Protein AF-A0A669PXJ7-F1 (afdb_monomer)

InterPro domains:
  IPR003599 Immunoglobulin domain subtype [SM00409] (100-216)
  IPR007110 Immunoglobulin-like domain [PS50835] (74-201)
  IPR013106 Immunoglobulin V-set domain [PF07686] (99-215)
  IPR013783 Immunoglobulin-like fold [G3DSA:2.60.40.10] (95-218)
  IPR027098 Sodium channel subunit beta-1/beta-3 [PTHR10546] (79-265)
  IPR036179 Immunoglobulin-like domain superfamily [SSF48726] (98-195)

Solvent-accessible surface area (backbone atoms only — not comparable to full-atom values): 16562 Å² total; per-residue (Å²): 142,84,88,78,91,78,80,94,74,96,72,86,88,78,80,78,76,86,54,103,80,68,91,80,72,75,74,56,75,64,53,50,54,54,51,49,51,50,52,54,47,48,53,56,46,58,60,54,64,47,63,81,69,65,74,86,68,87,79,76,67,82,65,80,82,74,88,71,88,80,83,84,79,78,98,80,70,78,83,71,58,67,71,62,65,66,76,68,71,68,88,81,73,90,76,83,76,73,60,84,48,78,40,71,40,42,49,66,38,70,42,67,48,50,42,48,54,67,68,95,56,79,91,58,58,60,56,53,36,38,39,33,29,40,22,47,85,94,60,62,82,40,69,44,36,38,41,64,89,59,85,43,74,37,95,47,101,54,62,93,32,68,40,86,64,46,47,94,83,65,32,37,62,19,39,30,40,48,60,34,45,64,85,71,29,27,38,40,35,44,37,38,40,33,37,36,68,50,102,89,52,70,58,75,48,78,48,77,47,80,43,62,37,45,46,34,86,66,77,81,81,77,56,65,64,60,52,53,52,53,52,51,53,53,52,51,54,52,53,51,53,50,50,50,50,52,52,52,52,52,49,58,52,52,54,56,52,52,56,59,54,61,81,76,108

Foldseek 3Di:
DDDDDDDDDDDDDDDDDPDPPPPDCDPCPVVVVVVVVVVVVVVVVVVVVCVVPDDDDDPPPPDDDDPPPPDDDDDDDPPPVPVVVVVPPPPDDDDDDADAADAEAAAQAKGKHWDFADDPDLPWDKQKKKWKWWAAVVGDTDTAWIDGPDTDGDPDPQPPQKDFDADPSRRIGMIMGGRDHQRSFGKMKMKMWIFTDDPPDTDIDIDMDIHGHGYDNDDDDDCVVVVSVVVVVVVVVVVVVVVVVVVVVVVVVVVVVVVVVVVVD

Radius of gyration: 30.08 Å; Cα contacts (8 Å, |Δi|>4): 279; chains: 1; bounding box: 55×57×91 Å

pLDDT: mean 72.69, std 25.57, range [23.41, 97.5]

Secondary structure (DSSP, 8-state):
-------------------TT-TT---HHHHHHHHHHHHHHHHHHHHHHTGGG--S-----SS--------SS-SS--SSSTTTTTTT-----------PPP-EEETTS-EEE--B---S-TTS-EEEEEEEEEE-TT---EEEEEESSSEEE-SSTTTTTEEE---TTSSB--EEESS--GGG-EEEEEEEEEEE--SS---EEEEEEEEEEEEESSPPP-THHHHHHHHHHHHHHHHHHHHHHHHHHHHHHHHHHHHHHHTT-

Mean predicted aligned error: 16.24 Å

Sequence (265 aa):
MNHAFKTASITTGKIKSCNKADAGEVNLHEFDHLLLIMMHYLYLREGREAEGVMNQRVFHWGRCVWITAVSVFPSHMFAHFSSTAFFLAGFCSAVCVEVPSETEAVQGTDMKLLCISCMKREEVTASTVVEWFYRPEGGKDEPIYEHRKMNHEFPSRFSGRIQWNGSKDMQDVSITVLNVTLNDSGIYTCNITREFEFEIHRPLFTSSRLIHLTVVEEAGEDFTSVISEIMMYILLVFLTLWLLIEMVYCYRKVSKAEEAAQENA

Organism: Phasianus colchicus (NCBI:txid9054)

Nearest PDB structures (foldseek):
  7tj9-assembly1_B  TM=8.434E-01  e=5.585E-24  Homo sapiens
  4l1d-assembly3_C  TM=9.586E-01  e=5.172E-16  Homo sapiens
  4l1d-assembly1_A  TM=9.575E-01  e=9.017E-16  Homo sapiens
  8tl4-assembly1_K  TM=7.705E-01  e=4.677E-07  Homo sapiens
  7lli-assembly1_L  TM=7.591E-01  e=5.227E-07  Homo sapiens

Structure (mmCIF, N/CA/C/O backbone):
data_AF-A0A669PXJ7-F1
#
_entry.id   AF-A0A669PXJ7-F1
#
loop_
_atom_site.group_PDB
_atom_site.id
_atom_site.type_symbol
_atom_site.label_atom_id
_atom_site.label_alt_id
_atom_site.label_comp_id
_atom_site.label_asym_id
_atom_site.label_entity_id
_atom_site.label_seq_id
_atom_site.pdbx_PDB_ins_code
_atom_site.Cartn_x
_atom_site.Cartn_y
_atom_site.Cartn_z
_atom_site.occupancy
_atom_site.B_iso_or_equiv
_atom_site.auth_seq_id
_atom_site.auth_comp_id
_atom_site.auth_asym_id
_atom_site.auth_atom_id
_atom_site.pdbx_PDB_model_num
ATOM 1 N N . MET A 1 1 ? 20.660 27.976 55.501 1.00 30.11 1 MET A N 1
ATOM 2 C CA . MET A 1 1 ? 20.721 27.601 54.074 1.00 30.11 1 MET A CA 1
ATOM 3 C C . MET A 1 1 ? 20.849 26.091 54.006 1.00 30.11 1 MET A C 1
ATOM 5 O O . MET A 1 1 ? 21.954 25.578 54.012 1.00 30.11 1 MET A O 1
ATOM 9 N N . ASN A 1 2 ? 19.716 25.390 54.046 1.00 25.48 2 ASN A N 1
ATOM 10 C CA . ASN A 1 2 ? 19.663 23.933 53.990 1.00 25.48 2 ASN A CA 1
ATOM 11 C C . ASN A 1 2 ? 18.822 23.555 52.773 1.00 25.48 2 ASN A C 1
ATOM 13 O O . ASN A 1 2 ? 17.604 23.692 52.807 1.00 25.48 2 ASN A O 1
ATOM 17 N N . HIS A 1 3 ? 19.476 23.091 51.714 1.00 25.58 3 HIS A N 1
ATOM 18 C CA . HIS A 1 3 ? 18.855 22.203 50.741 1.00 25.58 3 HIS A CA 1
ATOM 19 C C . HIS A 1 3 ? 19.414 20.812 51.019 1.00 25.58 3 HIS A C 1
ATOM 21 O O . HIS A 1 3 ? 20.611 20.583 50.865 1.00 25.58 3 HIS A O 1
ATOM 27 N N . ALA A 1 4 ? 18.552 19.898 51.456 1.00 29.16 4 ALA A N 1
ATOM 28 C CA . ALA A 1 4 ? 18.861 18.481 51.499 1.00 29.16 4 ALA A CA 1
ATOM 29 C C . ALA A 1 4 ? 17.667 17.696 50.954 1.00 29.16 4 ALA A C 1
ATOM 31 O O . ALA A 1 4 ? 16.549 17.768 51.456 1.00 29.16 4 ALA A O 1
ATOM 32 N N . PHE A 1 5 ? 17.973 16.978 49.885 1.00 33.16 5 PHE A N 1
ATOM 33 C CA . PHE A 1 5 ? 17.201 15.943 49.219 1.00 33.16 5 PHE A CA 1
ATOM 34 C C . PHE A 1 5 ? 16.796 14.830 50.209 1.00 33.16 5 PHE A C 1
ATOM 36 O O . PHE A 1 5 ? 17.644 14.376 50.978 1.00 33.16 5 PHE A O 1
ATOM 43 N N . LYS A 1 6 ? 15.544 14.355 50.158 1.00 25.53 6 LYS A N 1
ATOM 44 C CA . LYS A 1 6 ? 15.128 12.993 50.569 1.00 25.53 6 LYS A CA 1
ATOM 45 C C . LYS A 1 6 ? 13.750 12.688 49.961 1.00 25.53 6 LYS A C 1
ATOM 47 O O . LYS A 1 6 ? 12.802 13.416 50.214 1.00 25.53 6 LYS A O 1
ATOM 52 N N . THR A 1 7 ? 13.698 11.865 48.914 1.00 25.50 7 THR A N 1
ATOM 53 C CA . THR A 1 7 ? 13.368 10.421 48.925 1.00 25.50 7 THR A CA 1
ATOM 54 C C . THR A 1 7 ? 11.904 10.133 49.270 1.00 25.50 7 THR A C 1
ATOM 56 O O . THR A 1 7 ? 11.415 10.513 50.328 1.00 25.50 7 THR A O 1
ATOM 59 N N . ALA A 1 8 ? 11.236 9.429 48.352 1.00 32.94 8 ALA A N 1
ATOM 60 C CA . ALA A 1 8 ? 9.873 8.936 48.471 1.00 32.94 8 ALA A CA 1
ATOM 61 C C . ALA A 1 8 ? 9.656 8.142 49.769 1.00 32.94 8 ALA A C 1
ATOM 63 O O . ALA A 1 8 ? 10.453 7.271 50.115 1.00 32.94 8 ALA A O 1
ATOM 64 N N . SER A 1 9 ? 8.543 8.421 50.445 1.00 23.41 9 SER A N 1
ATOM 65 C CA . SER A 1 9 ? 8.009 7.598 51.525 1.00 23.41 9 SER A CA 1
ATOM 66 C C . SER A 1 9 ? 6.518 7.413 51.297 1.00 23.41 9 SER A C 1
ATOM 68 O O . SER A 1 9 ? 5.740 8.365 51.334 1.00 23.41 9 SER A O 1
ATOM 70 N N . ILE A 1 10 ? 6.149 6.160 51.056 1.00 36.06 10 ILE A N 1
ATOM 71 C CA . ILE A 1 10 ? 4.786 5.651 51.112 1.00 36.06 10 ILE A CA 1
ATOM 72 C C . ILE A 1 10 ? 4.369 5.708 52.583 1.00 36.06 10 ILE A C 1
ATOM 74 O O . ILE A 1 10 ? 4.823 4.905 53.393 1.00 36.06 10 ILE A O 1
ATOM 78 N N . THR A 1 11 ? 3.519 6.667 52.934 1.00 27.02 11 THR A N 1
ATOM 79 C CA . THR A 1 11 ? 2.847 6.704 54.237 1.00 27.02 11 THR A CA 1
ATOM 80 C C . THR A 1 11 ? 1.370 6.988 54.027 1.00 27.02 11 THR A C 1
ATOM 82 O O . THR A 1 11 ? 0.962 8.064 53.599 1.00 27.02 11 THR A O 1
ATOM 85 N N . THR A 1 12 ? 0.615 5.928 54.285 1.00 39.72 12 THR A N 1
ATOM 86 C CA . THR A 1 12 ? -0.799 5.837 54.636 1.00 39.72 12 THR A CA 1
ATOM 87 C C . THR A 1 12 ? -1.473 7.134 55.099 1.00 39.72 12 THR A C 1
ATOM 89 O O . THR A 1 12 ? -1.023 7.811 56.017 1.00 39.72 12 THR A O 1
ATOM 92 N N . GLY A 1 13 ? -2.669 7.370 54.551 1.00 38.78 13 GLY A N 1
ATOM 93 C CA . GLY A 1 13 ? -3.748 8.036 55.278 1.00 38.78 13 GLY A CA 1
ATOM 94 C C . GLY A 1 13 ? -3.837 9.551 55.125 1.00 38.78 13 GLY A C 1
ATOM 95 O O . GLY A 1 13 ? -3.347 10.301 55.962 1.00 38.78 13 GLY A O 1
ATOM 96 N N . LYS A 1 14 ? -4.622 9.990 54.138 1.00 30.72 14 LYS A N 1
ATOM 97 C CA . LYS A 1 14 ? -5.650 11.025 54.335 1.00 30.72 14 LYS A CA 1
ATOM 98 C C . LYS A 1 14 ? -6.597 11.029 53.141 1.00 30.72 14 LYS A C 1
ATOM 100 O O . LYS A 1 14 ? -6.353 11.653 52.116 1.00 30.72 14 LYS A O 1
ATOM 105 N N . ILE A 1 15 ? -7.691 10.294 53.316 1.00 34.66 15 ILE A N 1
ATOM 106 C CA . ILE A 1 15 ? -8.925 10.468 52.555 1.00 34.66 15 ILE A CA 1
ATOM 107 C C . ILE A 1 15 ? -9.310 11.940 52.734 1.00 34.66 15 ILE A C 1
ATOM 109 O O . ILE A 1 15 ? -9.560 12.369 53.864 1.00 34.66 15 ILE A O 1
ATOM 113 N N . LYS A 1 16 ? -9.273 12.726 51.650 1.00 38.56 16 LYS A N 1
ATOM 114 C CA . LYS A 1 16 ? -9.780 14.101 51.660 1.00 38.56 16 LYS A CA 1
ATOM 115 C C . LYS A 1 16 ? -11.217 14.062 52.185 1.00 38.56 16 LYS A C 1
ATOM 117 O O . LYS A 1 16 ? -12.040 13.267 51.737 1.00 38.56 16 LYS A O 1
ATOM 122 N N . SER A 1 17 ? -11.463 14.874 53.207 1.00 35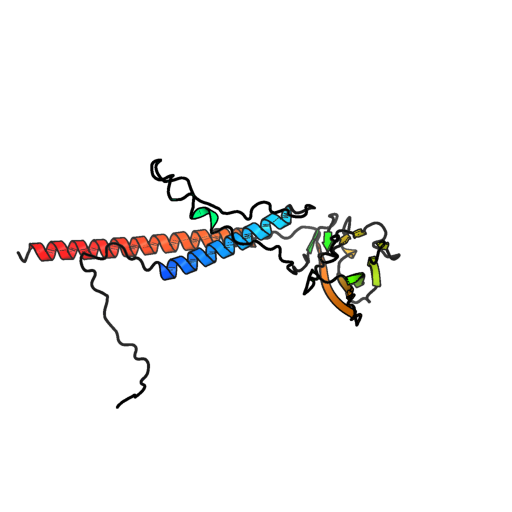.00 17 SER A N 1
ATOM 123 C CA . SER A 1 17 ? -12.780 15.108 53.785 1.00 35.00 17 SER A CA 1
ATOM 124 C C . SER A 1 17 ? -13.730 15.547 52.672 1.00 35.00 17 SER A C 1
ATOM 126 O O . SER A 1 17 ? -13.480 16.580 52.058 1.00 35.00 17 SER A O 1
ATOM 128 N N . CYS A 1 18 ? -14.804 14.793 52.417 1.00 39.22 18 CYS A N 1
ATOM 129 C CA . CYS A 1 18 ? -15.970 15.332 51.716 1.00 39.22 18 CYS A CA 1
ATOM 130 C C . CYS A 1 18 ? -16.606 16.364 52.649 1.00 39.22 18 CYS A C 1
ATOM 132 O O . CYS A 1 18 ? -17.495 16.041 53.435 1.00 39.22 18 CYS A O 1
ATOM 134 N N . ASN A 1 19 ? -16.103 17.596 52.611 1.00 31.19 19 ASN A N 1
ATOM 135 C CA . ASN A 1 19 ? -16.849 18.728 53.130 1.00 31.19 19 ASN A CA 1
ATOM 136 C C . ASN A 1 19 ? -17.999 19.024 52.161 1.00 31.19 19 ASN A C 1
ATOM 138 O O . ASN A 1 19 ? -17.911 18.738 50.968 1.00 31.19 19 ASN A O 1
ATOM 142 N N . LYS A 1 20 ? -19.076 19.607 52.695 1.00 35.34 20 LYS A N 1
ATOM 143 C CA . LYS A 1 20 ? -20.383 19.869 52.060 1.00 35.34 20 LYS A CA 1
ATOM 144 C C . LYS A 1 20 ? -20.339 20.825 50.838 1.00 35.34 20 LYS A C 1
ATOM 146 O O . LYS A 1 20 ? -21.368 21.368 50.464 1.00 35.34 20 LYS A O 1
ATOM 151 N N . ALA A 1 21 ? -19.165 21.025 50.231 1.00 34.66 21 ALA A N 1
ATOM 152 C CA . ALA A 1 21 ? -18.905 21.874 49.069 1.00 34.66 21 ALA A CA 1
ATOM 153 C C . ALA A 1 21 ? -18.437 21.114 47.805 1.00 34.66 21 ALA A C 1
ATOM 155 O O . ALA A 1 21 ? -18.505 21.694 46.731 1.00 34.66 21 ALA A O 1
ATOM 156 N N . ASP A 1 22 ? -18.060 19.830 47.885 1.00 31.52 22 ASP A N 1
ATOM 157 C CA . ASP A 1 22 ? -17.511 19.085 46.729 1.00 31.52 22 ASP A CA 1
ATOM 158 C C . ASP A 1 22 ? -18.489 18.039 46.163 1.00 31.52 22 ASP A C 1
ATOM 160 O O . ASP A 1 22 ? -18.131 16.897 45.874 1.00 31.52 22 ASP A O 1
ATOM 164 N N . ALA A 1 23 ? -19.754 18.417 45.983 1.00 34.06 23 ALA A N 1
ATOM 165 C CA . ALA A 1 23 ? -20.650 17.690 45.086 1.00 34.06 23 ALA A CA 1
ATOM 166 C C . ALA A 1 23 ? -20.401 18.173 43.648 1.00 34.06 23 ALA A C 1
ATOM 168 O O . ALA A 1 23 ? -21.226 18.891 43.089 1.00 34.06 23 ALA A O 1
ATOM 169 N N . GLY A 1 24 ? -19.239 17.860 43.066 1.00 33.50 24 GLY A N 1
ATOM 170 C CA . GLY A 1 24 ? -18.964 18.339 41.708 1.00 33.50 24 GLY A CA 1
ATOM 171 C C . GLY A 1 24 ? -17.555 18.225 41.144 1.00 33.50 24 GLY A C 1
ATOM 172 O O . GLY A 1 24 ? -17.296 18.889 40.150 1.00 33.50 24 GLY A O 1
ATOM 173 N N . GLU A 1 25 ? -16.651 17.416 41.699 1.00 36.31 25 GLU A N 1
ATOM 174 C CA . GLU A 1 25 ? -15.337 17.236 41.066 1.00 36.31 25 GLU A CA 1
ATOM 175 C C . GLU A 1 25 ? -14.915 15.764 41.090 1.00 36.31 25 GLU A C 1
ATOM 177 O O . GLU A 1 25 ? -14.054 15.314 41.845 1.00 36.31 25 GLU A O 1
ATOM 182 N N . VAL A 1 26 ? -15.584 14.982 40.237 1.00 40.72 26 VAL A N 1
ATOM 183 C CA . VAL A 1 26 ? -15.001 13.753 39.687 1.00 40.72 26 VAL A CA 1
ATOM 184 C C . VAL A 1 26 ? -13.718 14.189 38.980 1.00 40.72 26 VAL A C 1
ATOM 186 O O . VAL A 1 26 ? -13.773 15.115 38.174 1.00 40.72 26 VAL A O 1
ATOM 189 N N . ASN A 1 27 ? -12.570 13.580 39.295 1.00 40.38 27 ASN A N 1
ATOM 190 C CA . ASN A 1 27 ? -11.296 13.866 38.626 1.00 40.38 27 ASN A CA 1
ATOM 191 C C . ASN A 1 27 ? -11.440 13.634 37.109 1.00 40.38 27 ASN A C 1
ATOM 193 O O . ASN A 1 27 ? -11.234 12.528 36.613 1.00 40.38 27 ASN A O 1
ATOM 197 N N . LEU A 1 28 ? -11.789 14.696 36.380 1.00 39.03 28 LEU A N 1
ATOM 198 C CA . LEU A 1 28 ? -11.997 14.717 34.931 1.00 39.03 28 LEU A CA 1
ATOM 199 C C . LEU A 1 28 ? -10.714 14.359 34.162 1.00 39.03 28 LEU A C 1
ATOM 201 O O . LEU A 1 28 ? -10.777 13.894 33.034 1.00 39.03 28 LEU A O 1
ATOM 205 N N . HIS A 1 29 ? -9.550 14.503 34.797 1.00 37.38 29 HIS A N 1
ATOM 206 C CA . HIS A 1 29 ? -8.244 14.407 34.148 1.00 37.38 29 HIS A CA 1
ATOM 207 C C . HIS A 1 29 ? -7.805 12.969 33.780 1.00 37.38 29 HIS A C 1
ATOM 209 O O . HIS A 1 29 ? -6.973 12.800 32.892 1.00 37.38 29 HIS A O 1
ATOM 215 N N . GLU A 1 30 ? -8.350 11.922 34.419 1.00 41.97 30 GLU A N 1
ATOM 216 C CA . GLU A 1 30 ? -8.149 10.520 33.982 1.00 41.97 30 GLU A CA 1
ATOM 217 C C . GLU A 1 30 ? -9.197 10.082 32.943 1.00 41.97 30 GLU A C 1
ATOM 219 O O . GLU A 1 30 ? -8.888 9.318 32.025 1.00 41.97 30 GLU A O 1
ATOM 224 N N . PHE A 1 31 ? -10.420 10.612 33.042 1.00 44.03 31 PHE A N 1
ATOM 225 C CA . PHE A 1 31 ? -11.501 10.356 32.088 1.00 44.03 31 PHE A CA 1
ATOM 226 C C . PHE A 1 31 ? -11.248 11.024 30.733 1.00 44.03 31 PHE A C 1
ATOM 228 O O . PHE A 1 31 ? -11.482 10.388 29.707 1.00 44.03 31 PHE A O 1
ATOM 235 N N . ASP A 1 32 ? -10.693 12.239 30.716 1.00 50.34 32 ASP A N 1
ATOM 236 C CA . ASP A 1 32 ? -10.290 12.937 29.491 1.00 50.34 32 ASP A CA 1
ATOM 237 C C . ASP A 1 32 ? -9.252 12.132 28.705 1.00 50.34 32 ASP A C 1
ATOM 239 O O . ASP A 1 32 ? -9.317 12.066 27.480 1.00 50.34 32 ASP A O 1
ATOM 243 N N . HIS A 1 33 ? -8.331 11.442 29.385 1.00 49.28 33 HIS A N 1
ATOM 244 C CA . HIS A 1 33 ? -7.301 10.649 28.717 1.00 49.28 33 HIS A CA 1
ATOM 245 C C . HIS A 1 33 ? -7.882 9.392 28.047 1.00 49.28 33 HIS A C 1
ATOM 247 O O . HIS A 1 33 ? -7.487 9.053 26.933 1.00 49.28 33 HIS A O 1
ATOM 253 N N . LEU A 1 34 ? -8.851 8.724 28.681 1.00 51.19 34 LEU A N 1
ATOM 254 C CA . LEU A 1 34 ? -9.563 7.577 28.101 1.00 51.19 34 LEU A CA 1
ATOM 255 C C . LEU A 1 34 ? -10.514 7.994 26.972 1.00 51.19 34 LEU A C 1
ATOM 257 O O . LEU A 1 34 ? -10.578 7.305 25.955 1.00 51.19 34 LEU A O 1
ATOM 261 N N . LEU A 1 35 ? -11.207 9.130 27.108 1.00 48.19 35 LEU A N 1
ATOM 262 C CA . LEU A 1 35 ? -12.064 9.674 26.052 1.00 48.19 35 LEU A CA 1
ATOM 263 C C . LEU A 1 35 ? -11.246 10.138 24.845 1.00 48.19 35 LEU A C 1
ATOM 265 O O . LEU A 1 35 ? -11.650 9.884 23.716 1.00 48.19 35 LEU A O 1
ATOM 269 N N . LEU A 1 36 ? -10.084 10.761 25.064 1.00 49.88 36 LEU A N 1
ATOM 270 C CA . LEU A 1 36 ? -9.153 11.136 23.999 1.00 49.88 36 LEU A CA 1
ATOM 271 C C . LEU A 1 36 ? -8.567 9.906 23.308 1.00 49.88 36 LEU A C 1
ATOM 273 O O . LEU A 1 36 ? -8.488 9.896 22.085 1.00 49.88 36 LEU A O 1
ATOM 277 N N . ILE A 1 37 ? -8.214 8.850 24.050 1.00 57.72 37 ILE A N 1
ATOM 278 C CA . ILE A 1 37 ? -7.769 7.583 23.452 1.00 57.72 37 ILE A CA 1
ATOM 279 C C . ILE A 1 37 ? -8.899 6.964 22.622 1.00 57.72 37 ILE A C 1
ATOM 281 O O . ILE A 1 37 ? -8.650 6.558 21.494 1.00 57.72 37 ILE A O 1
ATOM 285 N N . MET A 1 38 ? -10.137 6.946 23.124 1.00 51.44 38 MET A N 1
ATOM 286 C CA . MET A 1 38 ? -11.300 6.412 22.402 1.00 51.44 38 MET A CA 1
ATOM 287 C C . MET A 1 38 ? -11.659 7.252 21.171 1.00 51.44 38 MET A C 1
ATOM 289 O O . MET A 1 38 ? -11.906 6.691 20.111 1.00 51.44 38 MET A O 1
ATOM 293 N N . MET A 1 39 ? -11.622 8.583 21.262 1.00 50.12 39 MET A N 1
ATOM 294 C CA . MET A 1 39 ? -11.822 9.494 20.128 1.00 50.12 39 MET A CA 1
ATOM 295 C C . MET A 1 39 ? -10.703 9.356 19.089 1.00 50.12 39 MET A C 1
ATOM 297 O O . MET A 1 39 ? -10.986 9.324 17.896 1.00 50.12 39 MET A O 1
ATOM 301 N N . HIS A 1 40 ? -9.446 9.209 19.518 1.00 53.19 40 HIS A N 1
ATOM 302 C CA . HIS A 1 40 ? -8.312 8.965 18.624 1.00 53.19 40 HIS A CA 1
ATOM 303 C C . HIS A 1 40 ? -8.409 7.583 17.956 1.00 53.19 40 HIS A C 1
ATOM 305 O O . HIS A 1 40 ? -8.083 7.437 16.782 1.00 53.19 40 HIS A O 1
ATOM 311 N N . TYR A 1 41 ? -8.925 6.575 18.665 1.00 52.09 41 TYR A N 1
ATOM 312 C CA . TYR A 1 41 ? -9.156 5.237 18.117 1.00 52.09 41 TYR A CA 1
ATOM 313 C C . TYR A 1 41 ? -10.340 5.202 17.138 1.00 52.09 41 TYR A C 1
ATOM 315 O O . TYR A 1 41 ? -10.238 4.581 16.085 1.00 52.09 41 TYR A O 1
ATOM 323 N N . LEU A 1 42 ? -11.435 5.909 17.437 1.00 45.84 42 LEU A N 1
ATOM 324 C CA . LEU A 1 42 ? -12.578 6.084 16.533 1.00 45.84 42 LEU A CA 1
ATOM 325 C C . LEU A 1 42 ? -12.192 6.879 15.279 1.00 45.84 42 LEU A C 1
ATOM 327 O O . LEU A 1 42 ? -12.584 6.500 14.184 1.00 45.84 42 LEU A O 1
ATOM 331 N N . TYR A 1 43 ? -11.352 7.908 15.411 1.00 45.16 43 TYR A N 1
ATOM 332 C CA . TYR A 1 43 ? -10.784 8.636 14.272 1.00 45.16 43 TYR A CA 1
ATOM 333 C C . TYR A 1 43 ? -9.931 7.725 13.369 1.00 45.16 43 TYR A C 1
ATOM 335 O O . TYR A 1 43 ? -10.052 7.769 12.147 1.00 45.16 43 TYR A O 1
ATOM 343 N N . LEU A 1 44 ? -9.117 6.838 13.957 1.00 43.91 44 LEU A N 1
ATOM 344 C CA . LEU A 1 44 ? -8.368 5.821 13.205 1.00 43.91 44 LEU A CA 1
ATOM 345 C C . LEU A 1 44 ? -9.273 4.730 12.593 1.00 43.91 44 LEU A C 1
ATOM 347 O O . LEU A 1 44 ? -8.900 4.144 11.579 1.00 43.91 44 LEU A O 1
ATOM 351 N N . ARG A 1 45 ? -10.447 4.450 13.181 1.00 39.31 45 ARG A N 1
ATOM 352 C CA . ARG A 1 45 ? -11.460 3.519 12.642 1.00 39.31 45 ARG A CA 1
ATOM 353 C C . ARG A 1 45 ? -12.184 4.117 11.431 1.00 39.31 45 ARG A C 1
ATOM 355 O O . ARG A 1 45 ? -12.253 3.456 10.400 1.00 39.31 45 ARG A O 1
ATOM 362 N N . GLU A 1 46 ? -12.625 5.372 11.519 1.00 33.12 46 GLU A N 1
ATOM 363 C CA . GLU A 1 46 ? -13.246 6.116 10.409 1.00 33.12 46 GLU A CA 1
ATOM 364 C C . GLU A 1 46 ? -12.285 6.244 9.209 1.00 33.12 46 GLU A C 1
ATOM 366 O O . GLU A 1 46 ? -12.692 6.125 8.056 1.00 33.12 46 GLU A O 1
ATOM 371 N N . GLY A 1 47 ? -10.979 6.405 9.469 1.00 36.00 47 GLY A N 1
ATOM 372 C CA . GLY A 1 47 ? -9.948 6.411 8.426 1.00 36.00 47 GLY A CA 1
ATOM 373 C C . GLY A 1 47 ? -9.795 5.082 7.671 1.00 36.00 47 GLY A C 1
ATOM 374 O O . GLY A 1 47 ? -9.436 5.104 6.498 1.00 36.00 47 GLY A O 1
ATOM 375 N N . ARG A 1 48 ? -10.105 3.944 8.311 1.00 36.25 48 ARG A N 1
ATOM 376 C CA . ARG A 1 48 ? -9.983 2.594 7.728 1.00 36.25 48 ARG A CA 1
ATOM 377 C C . ARG A 1 48 ? -11.235 2.173 6.950 1.00 36.25 48 ARG A C 1
ATOM 379 O O . ARG A 1 48 ? -11.128 1.545 5.907 1.00 36.25 48 ARG A O 1
ATOM 386 N N . GLU A 1 49 ? -12.429 2.566 7.402 1.00 31.73 49 GLU A N 1
ATOM 387 C CA . GLU A 1 49 ? -13.675 2.346 6.639 1.00 31.73 49 GLU A CA 1
ATOM 388 C C . GLU A 1 49 ? -13.729 3.199 5.361 1.00 31.73 49 GLU A C 1
ATOM 390 O O . GLU A 1 49 ? -14.350 2.811 4.370 1.00 31.73 49 GLU A O 1
ATOM 395 N N . ALA A 1 50 ? -13.008 4.323 5.335 1.00 31.42 50 ALA A N 1
ATOM 396 C CA . ALA A 1 50 ? -12.862 5.129 4.136 1.00 31.42 50 ALA A CA 1
ATOM 397 C C . ALA A 1 50 ? -12.044 4.416 3.034 1.00 31.42 50 ALA A C 1
ATOM 399 O O . ALA A 1 50 ? -12.318 4.652 1.858 1.00 31.42 50 ALA A O 1
ATOM 400 N N . GLU A 1 51 ? -11.104 3.517 3.365 1.00 38.16 51 GLU A N 1
ATOM 401 C CA . GLU A 1 51 ? -10.284 2.772 2.385 1.00 38.16 51 GLU A CA 1
ATOM 402 C C . GLU A 1 51 ? -11.107 1.773 1.547 1.00 38.16 51 GLU A C 1
ATOM 404 O O . GLU A 1 51 ? -10.821 1.599 0.363 1.00 38.16 51 GLU A O 1
ATOM 409 N N . GLY A 1 52 ? -12.205 1.224 2.085 1.00 28.19 52 GLY A N 1
ATOM 410 C CA . GLY A 1 52 ? -13.082 0.277 1.376 1.00 28.19 52 GLY A CA 1
ATOM 411 C C . GLY A 1 52 ? -13.953 0.880 0.260 1.00 28.19 52 GLY A C 1
ATOM 412 O O . GLY A 1 52 ? -14.606 0.142 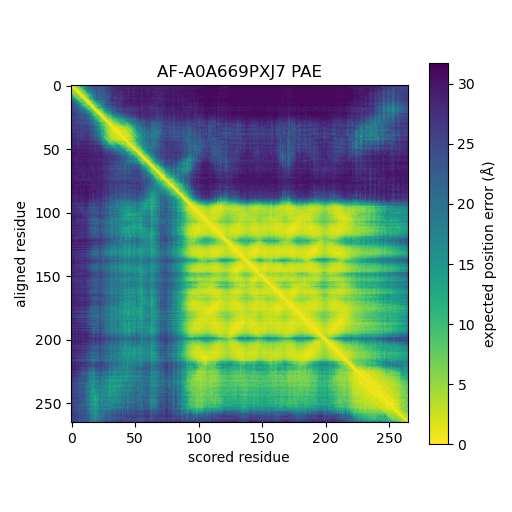-0.477 1.00 28.19 52 GLY A O 1
ATOM 413 N N . VAL A 1 53 ? -13.986 2.213 0.108 1.00 32.84 53 VAL A N 1
ATOM 414 C CA . VAL A 1 53 ? -14.803 2.919 -0.909 1.00 32.84 53 VAL A CA 1
ATOM 415 C C . VAL A 1 53 ? -13.984 3.951 -1.712 1.00 32.84 53 VAL A C 1
ATOM 417 O O . VAL A 1 53 ? -14.517 4.650 -2.576 1.00 32.84 53 VAL A O 1
ATOM 420 N N . MET A 1 54 ? -12.666 4.056 -1.506 1.00 30.77 54 MET A N 1
ATOM 421 C CA . MET A 1 54 ? -11.868 5.159 -2.062 1.00 30.77 54 MET A CA 1
ATOM 422 C C . MET A 1 54 ? -11.249 4.866 -3.435 1.00 30.77 54 MET A C 1
ATOM 424 O O . MET A 1 54 ? -10.046 5.013 -3.649 1.00 30.77 54 MET A O 1
ATOM 428 N N . ASN A 1 55 ? -12.085 4.516 -4.415 1.00 29.16 55 ASN A N 1
ATOM 429 C CA . ASN A 1 55 ? -11.687 4.655 -5.812 1.00 29.16 55 ASN A CA 1
ATOM 430 C C . ASN A 1 55 ? -11.858 6.122 -6.249 1.00 29.16 55 ASN A C 1
ATOM 432 O O . ASN A 1 55 ? -12.958 6.672 -6.218 1.00 29.16 55 ASN A O 1
ATOM 436 N N . GLN A 1 56 ? -10.744 6.745 -6.638 1.00 30.41 56 GLN A N 1
ATOM 437 C CA . GLN A 1 56 ? -10.653 7.973 -7.434 1.00 30.41 56 GLN A CA 1
ATOM 438 C C . GLN A 1 56 ? -11.618 9.108 -7.061 1.00 30.41 56 GLN A C 1
ATOM 440 O O . GLN A 1 56 ? -12.626 9.363 -7.718 1.00 30.41 56 GLN A O 1
ATOM 445 N N . ARG A 1 57 ? -11.197 9.937 -6.110 1.00 26.73 57 ARG A N 1
ATOM 446 C CA . ARG A 1 57 ? -11.296 11.388 -6.275 1.00 26.73 57 ARG A CA 1
ATOM 447 C C . ARG A 1 57 ? -10.251 12.038 -5.393 1.00 26.73 57 ARG A C 1
ATOM 449 O O . ARG A 1 57 ? -10.226 11.813 -4.191 1.00 26.73 57 ARG A O 1
ATOM 456 N N . VAL A 1 58 ? -9.406 12.850 -6.023 1.00 28.97 58 VAL A N 1
ATOM 457 C CA . VAL A 1 58 ? -8.677 13.945 -5.385 1.00 28.97 58 VAL A CA 1
ATOM 458 C C . VAL A 1 58 ? -9.598 14.541 -4.331 1.00 28.97 58 VAL A C 1
ATOM 460 O O . VAL A 1 58 ? -10.635 15.123 -4.662 1.00 28.97 58 VAL A O 1
ATOM 463 N N . PHE A 1 59 ? -9.270 14.313 -3.067 1.00 26.77 59 PHE A N 1
ATOM 464 C CA . PHE A 1 59 ? -10.032 14.853 -1.966 1.00 26.77 59 PHE A CA 1
ATOM 465 C C . PHE A 1 59 ? -9.745 16.354 -1.907 1.00 26.77 59 PHE A C 1
ATOM 467 O O . PHE A 1 59 ? -8.890 16.840 -1.174 1.00 26.77 59 PHE A O 1
ATOM 474 N N . HIS A 1 60 ? -10.501 17.109 -2.702 1.00 28.59 60 HIS A N 1
ATOM 475 C CA . HIS A 1 60 ? -10.873 18.465 -2.347 1.00 28.59 60 HIS A CA 1
ATOM 476 C C . HIS A 1 60 ? -11.729 18.352 -1.076 1.00 28.59 60 HIS A C 1
ATOM 478 O O . HIS A 1 60 ? -12.958 18.349 -1.141 1.00 28.59 60 HIS A O 1
ATOM 484 N N . TRP A 1 61 ? -11.095 18.251 0.098 1.00 30.22 61 TRP A N 1
ATOM 485 C CA . TRP A 1 61 ? -11.762 18.590 1.356 1.00 30.22 61 TRP A CA 1
ATOM 486 C C . TRP A 1 61 ? -11.963 20.107 1.370 1.00 30.22 61 TRP A C 1
ATOM 488 O O . TRP A 1 61 ? -11.268 20.868 2.039 1.00 30.22 61 TRP A O 1
ATOM 498 N N . GLY A 1 62 ? -12.941 20.573 0.592 1.00 34.97 62 GLY A N 1
ATOM 499 C CA . GLY A 1 62 ? -13.647 21.790 0.937 1.00 34.97 62 GLY A CA 1
ATOM 500 C C . GLY A 1 62 ? -14.324 21.533 2.278 1.00 34.97 62 GLY A C 1
ATOM 501 O O . GLY A 1 62 ? -15.342 20.852 2.314 1.00 34.97 62 GLY A O 1
ATOM 502 N N . ARG A 1 63 ? -13.739 22.097 3.342 1.00 35.66 63 ARG A N 1
ATOM 503 C CA . ARG A 1 63 ? -14.101 21.973 4.767 1.00 35.66 63 ARG A CA 1
ATOM 504 C C . ARG A 1 63 ? -13.577 20.709 5.441 1.00 35.66 63 ARG A C 1
ATOM 506 O O . ARG A 1 63 ? -14.221 19.668 5.433 1.00 35.66 63 ARG A O 1
ATOM 513 N N . CYS A 1 64 ? -12.462 20.864 6.149 1.00 37.53 64 CYS A N 1
ATOM 514 C CA . CYS A 1 64 ? -12.153 20.003 7.282 1.00 37.53 64 CYS A CA 1
ATOM 515 C C . CYS A 1 64 ? -13.344 20.024 8.250 1.00 37.53 64 CYS A C 1
ATOM 517 O O . CYS A 1 64 ? -13.849 21.089 8.618 1.00 37.53 64 CYS A O 1
ATOM 519 N N . VAL A 1 65 ? -13.873 18.833 8.526 1.00 38.09 65 VAL A N 1
ATOM 520 C CA . VAL A 1 65 ? -15.101 18.623 9.288 1.00 38.09 65 VAL A CA 1
ATOM 521 C C . VAL A 1 65 ? -14.868 19.062 10.726 1.00 38.09 65 VAL A C 1
ATOM 523 O O . VAL A 1 65 ? -14.142 18.435 11.489 1.00 38.09 65 VAL A O 1
ATOM 526 N N . TRP A 1 66 ? -15.515 20.163 11.089 1.00 35.78 66 TRP A N 1
ATOM 527 C CA . TRP A 1 66 ? -15.833 20.467 12.470 1.00 35.78 66 TRP A CA 1
ATOM 528 C C . TRP A 1 66 ? -17.142 19.745 12.779 1.00 35.78 66 TRP A C 1
ATOM 530 O O . TRP A 1 66 ? -18.192 20.151 12.282 1.00 35.78 66 TRP A O 1
ATOM 540 N N . ILE A 1 67 ? -17.106 18.685 13.590 1.00 36.91 67 ILE A N 1
ATOM 541 C CA . ILE A 1 67 ? -18.311 18.231 14.292 1.00 36.91 67 ILE A CA 1
ATOM 542 C C . ILE A 1 67 ? -18.597 19.303 15.341 1.00 36.91 67 ILE A C 1
ATOM 544 O O . ILE A 1 67 ? -18.139 19.240 16.479 1.00 36.91 67 ILE A O 1
ATOM 548 N N . THR A 1 68 ? -19.310 20.353 14.946 1.00 39.41 68 THR A N 1
ATOM 549 C CA . THR A 1 68 ? -19.928 21.243 15.914 1.00 39.41 68 THR A CA 1
ATOM 550 C C . THR A 1 68 ? -21.226 20.573 16.355 1.00 39.41 68 THR A C 1
ATOM 552 O O . THR A 1 68 ? -22.236 20.585 15.655 1.00 39.41 68 THR A O 1
ATOM 555 N N . ALA A 1 69 ? -21.206 19.952 17.535 1.00 39.94 69 ALA A N 1
ATOM 556 C CA . ALA A 1 69 ? -22.422 19.602 18.258 1.00 39.94 69 ALA A CA 1
ATOM 557 C C . ALA A 1 69 ? -23.112 20.902 18.716 1.00 39.94 69 ALA A C 1
ATOM 559 O O . ALA A 1 69 ? -23.048 21.289 19.878 1.00 39.94 69 ALA A O 1
ATOM 560 N N . VAL A 1 70 ? -23.736 21.624 17.783 1.00 40.66 70 VAL A N 1
ATOM 561 C CA . VAL A 1 70 ? -24.614 22.761 18.084 1.00 40.66 70 VAL A CA 1
ATOM 562 C C . VAL A 1 70 ? -26.038 22.303 17.859 1.00 40.66 70 VAL A C 1
ATOM 564 O O . VAL A 1 70 ? -26.661 22.608 16.847 1.00 40.66 70 VAL A O 1
ATOM 567 N N . SER A 1 71 ? -26.570 21.545 18.807 1.00 40.97 71 SER A N 1
ATOM 568 C CA . SER A 1 71 ? -28.006 21.292 18.820 1.00 40.97 71 SER A CA 1
ATOM 569 C C . SER A 1 71 ? -28.570 21.088 20.218 1.00 40.97 71 SER A C 1
ATOM 571 O O . SER A 1 71 ? -29.469 20.276 20.363 1.00 40.97 71 SER A O 1
ATOM 573 N N . VAL A 1 72 ? -28.096 21.811 21.243 1.00 44.62 72 VAL A N 1
ATOM 574 C CA . VAL A 1 72 ? -28.858 21.962 22.500 1.00 44.62 72 VAL A CA 1
ATOM 575 C C . VAL A 1 72 ? -28.538 23.285 23.218 1.00 44.62 72 VAL A C 1
ATOM 577 O O . VAL A 1 72 ? -28.057 23.254 24.338 1.00 44.62 72 VAL A O 1
ATOM 580 N N . PHE A 1 73 ? -28.795 24.466 22.636 1.00 35.25 73 PHE A N 1
ATOM 581 C CA . PHE A 1 73 ? -28.934 25.679 23.469 1.00 35.25 73 PHE A CA 1
ATOM 582 C C . PHE A 1 73 ? -30.001 26.655 22.935 1.00 35.25 73 PHE A C 1
ATOM 584 O O . PHE A 1 73 ? -30.143 26.784 21.717 1.00 35.25 73 PHE A O 1
ATOM 591 N N . PRO A 1 74 ? -30.779 27.325 23.815 1.00 44.56 74 PRO A N 1
ATOM 592 C CA . PRO A 1 74 ? -31.951 28.112 23.427 1.00 44.56 74 PRO A CA 1
ATOM 593 C C . PRO A 1 74 ? -31.603 29.460 22.781 1.00 44.56 74 PRO A C 1
ATOM 595 O O . PRO A 1 74 ? -30.540 30.044 22.986 1.00 44.56 74 PRO A O 1
ATOM 598 N N . SER A 1 75 ? -32.567 29.976 22.027 1.00 50.22 75 SER A N 1
ATOM 599 C CA . SER A 1 75 ? -32.471 30.952 20.940 1.00 50.22 75 SER A CA 1
ATOM 600 C C . SER A 1 75 ? -32.128 32.415 21.282 1.00 50.22 75 SER A C 1
ATOM 602 O O . SER A 1 75 ? -32.535 33.302 20.537 1.00 50.22 75 SER A O 1
ATOM 604 N N . HIS A 1 76 ? -31.388 32.719 22.355 1.00 42.84 76 HIS A N 1
ATOM 605 C CA . HIS A 1 76 ? -31.209 34.120 22.788 1.00 42.84 76 HIS A CA 1
ATOM 606 C C . HIS A 1 76 ? -29.776 34.623 23.018 1.00 42.84 76 HIS A C 1
ATOM 608 O O . HIS A 1 76 ? -29.594 35.679 23.619 1.00 42.84 76 HIS A O 1
ATOM 614 N N . MET A 1 77 ? -28.752 33.951 22.479 1.00 45.06 77 MET A N 1
ATOM 615 C CA . MET A 1 77 ? -27.371 34.462 22.531 1.00 45.06 77 MET A CA 1
ATOM 616 C C . MET A 1 77 ? -26.623 34.317 21.196 1.00 45.06 77 MET A C 1
ATOM 618 O O . MET A 1 77 ? -25.494 33.846 21.134 1.00 45.06 77 MET A O 1
ATOM 622 N N . PHE A 1 78 ? -27.262 34.742 20.101 1.00 46.62 78 PHE A N 1
ATOM 623 C CA . PHE A 1 78 ? -26.715 34.650 18.738 1.00 46.62 78 PHE A CA 1
ATOM 624 C C . PHE A 1 78 ? -25.751 35.785 18.334 1.00 46.62 78 PHE A C 1
ATOM 626 O O . PHE A 1 78 ? -25.139 35.704 17.274 1.00 46.62 78 PHE A O 1
ATOM 633 N N . ALA A 1 79 ? -25.562 36.830 19.148 1.00 46.44 79 ALA A N 1
ATOM 634 C CA . ALA A 1 79 ? -24.842 38.033 18.700 1.00 46.44 79 ALA A CA 1
ATOM 635 C C . ALA A 1 79 ? -23.350 38.118 19.089 1.00 46.44 79 ALA A C 1
ATOM 637 O O . ALA A 1 79 ? -22.628 38.910 18.494 1.00 46.44 79 ALA A O 1
ATOM 638 N N . HIS A 1 80 ? -22.852 37.305 20.032 1.00 41.22 80 HIS A N 1
ATOM 639 C CA . HIS A 1 80 ? -21.432 37.344 20.443 1.00 41.22 80 HIS A CA 1
ATOM 640 C C . HIS A 1 80 ? -20.604 36.123 20.018 1.00 41.22 80 HIS A C 1
ATOM 642 O O . HIS A 1 80 ? -19.378 36.192 20.020 1.00 41.22 80 HIS A O 1
ATOM 648 N N . PHE A 1 81 ? -21.244 35.033 19.585 1.00 42.72 81 PHE A N 1
ATOM 649 C CA . PHE A 1 81 ? -20.550 33.813 19.152 1.00 42.72 81 PHE A CA 1
ATOM 650 C C . PHE A 1 81 ? -20.145 33.811 17.668 1.00 42.72 81 PHE A C 1
ATOM 652 O O . PHE A 1 81 ? -19.377 32.953 17.240 1.00 42.72 81 PHE A O 1
ATOM 659 N N . SER A 1 82 ? -20.604 34.790 16.878 1.00 47.94 82 SER A N 1
ATOM 660 C CA . SER A 1 82 ? -20.257 34.880 15.452 1.00 47.94 82 SER A CA 1
ATOM 661 C C . SER A 1 82 ? -18.829 35.386 15.200 1.00 47.94 82 SER A C 1
ATOM 663 O O . SER A 1 82 ? -18.267 35.059 14.159 1.00 47.94 82 SER A O 1
ATOM 665 N N . SER A 1 83 ? -18.230 36.159 16.117 1.00 46.50 83 SER A N 1
ATOM 666 C CA . SER A 1 83 ? -16.867 36.695 15.928 1.00 46.50 83 SER A CA 1
ATOM 667 C C . SER A 1 83 ? -15.765 35.751 16.402 1.00 46.50 83 SER A C 1
ATOM 669 O O . SER A 1 83 ? -14.666 35.795 15.862 1.00 46.50 83 SER A O 1
ATOM 671 N N . THR A 1 84 ? -16.024 34.873 17.374 1.00 50.97 84 THR A N 1
ATOM 672 C CA . THR A 1 84 ? -15.025 33.913 17.882 1.00 50.97 84 THR A CA 1
ATOM 673 C C . THR A 1 84 ? -15.013 32.590 17.115 1.00 50.97 84 THR A C 1
ATOM 675 O O . THR A 1 84 ? -13.982 31.926 17.083 1.00 50.97 84 THR A O 1
ATOM 678 N N . ALA A 1 85 ? -16.095 32.240 16.410 1.00 45.81 85 ALA A N 1
ATOM 679 C CA . ALA A 1 85 ? -16.132 31.073 15.522 1.00 45.81 85 ALA A CA 1
ATOM 680 C C . ALA A 1 85 ? -15.273 31.238 14.248 1.00 45.81 85 ALA A C 1
ATOM 682 O O . ALA A 1 85 ? -14.880 30.247 13.641 1.00 45.81 85 ALA A O 1
ATOM 683 N N . PHE A 1 86 ? -14.939 32.475 13.858 1.00 43.69 86 PHE A N 1
ATOM 684 C CA . PHE A 1 86 ? -14.073 32.756 12.704 1.00 43.69 86 PHE A CA 1
ATOM 685 C C . PHE A 1 86 ? -12.572 32.573 12.992 1.00 43.69 86 PHE A C 1
ATOM 687 O O . PHE A 1 86 ? -11.794 32.414 12.055 1.00 43.69 86 PHE A O 1
ATOM 694 N N . PHE A 1 87 ? -12.149 32.566 14.262 1.00 42.66 87 PHE A N 1
ATOM 695 C CA . PHE A 1 87 ? -10.726 32.500 14.634 1.00 42.66 87 PHE A CA 1
ATOM 696 C C . PHE A 1 87 ? -10.164 31.080 14.777 1.00 42.66 87 PHE A C 1
ATOM 698 O O . PHE A 1 87 ? -8.954 30.921 14.906 1.00 42.66 87 PHE A O 1
ATOM 705 N N . LEU A 1 88 ? -11.009 30.049 14.714 1.00 45.78 88 LEU A N 1
ATOM 706 C CA . LEU A 1 88 ? -10.594 28.644 14.783 1.00 45.78 88 LEU A CA 1
ATOM 707 C C . LEU A 1 88 ? -10.722 27.930 13.434 1.00 45.78 88 LEU A C 1
ATOM 709 O O . LEU A 1 88 ? -10.813 26.715 13.392 1.00 45.78 88 LEU A O 1
ATOM 713 N N . ALA A 1 89 ? -10.681 28.643 12.307 1.00 53.38 89 ALA A N 1
ATOM 714 C CA . ALA A 1 89 ? -10.416 28.000 11.022 1.00 53.38 89 ALA A CA 1
ATOM 715 C C . ALA A 1 89 ? -8.932 27.590 10.973 1.00 53.38 89 ALA A C 1
ATOM 717 O O . ALA A 1 89 ? -8.092 28.301 10.427 1.00 53.38 89 ALA A O 1
ATOM 718 N N . GLY A 1 90 ? -8.596 26.470 11.617 1.00 60.50 90 GLY A N 1
ATOM 719 C CA . GLY A 1 90 ? -7.272 25.867 11.522 1.00 60.50 90 GLY A CA 1
ATOM 720 C C . GLY A 1 90 ? -6.921 25.624 10.056 1.00 60.50 90 GLY A C 1
ATOM 721 O O . GLY A 1 90 ? -7.725 25.067 9.305 1.00 60.50 90 GLY A O 1
ATOM 722 N N . PHE A 1 91 ? -5.733 26.068 9.643 1.00 55.09 91 PHE A N 1
ATOM 723 C CA . PHE A 1 91 ? -5.170 25.724 8.343 1.00 55.09 91 PHE A CA 1
ATOM 724 C C . PHE A 1 91 ? -5.023 24.207 8.284 1.00 55.09 91 PHE A C 1
ATOM 726 O O . PHE A 1 91 ? -4.195 23.616 8.972 1.00 55.09 91 PHE A O 1
ATOM 733 N N . CYS A 1 92 ? -5.886 23.582 7.501 1.00 61.72 92 CYS A N 1
ATOM 734 C CA . CYS A 1 92 ? -5.852 22.159 7.254 1.00 61.72 92 CYS A CA 1
ATOM 735 C C . CYS A 1 92 ? -4.985 21.958 6.011 1.00 61.72 92 CYS A C 1
ATOM 737 O O . CYS A 1 92 ? -5.391 22.326 4.908 1.00 61.72 92 CYS A O 1
ATOM 739 N N . SER A 1 93 ? -3.766 21.462 6.203 1.00 74.06 93 SER A N 1
ATOM 740 C CA . SER A 1 93 ? -2.857 21.152 5.100 1.00 74.06 93 SER A CA 1
ATOM 741 C C . SER A 1 93 ? -3.007 19.686 4.722 1.00 74.06 93 SER A C 1
ATOM 743 O O . SER A 1 93 ? -3.039 18.821 5.597 1.00 74.06 93 SER A O 1
ATOM 745 N N . ALA A 1 94 ? -3.083 19.403 3.424 1.00 74.69 94 ALA A N 1
ATOM 746 C CA . ALA A 1 94 ? -2.947 18.038 2.937 1.00 74.69 94 ALA A CA 1
ATOM 747 C C . ALA A 1 94 ? -1.531 17.533 3.257 1.00 74.69 94 ALA A C 1
ATOM 749 O O . ALA A 1 94 ? -0.555 18.266 3.094 1.00 74.69 94 ALA A O 1
ATOM 750 N N . VAL A 1 95 ? -1.424 16.296 3.744 1.00 84.25 95 VAL A N 1
ATOM 751 C CA . VAL A 1 95 ? -0.148 15.643 4.059 1.00 84.25 95 VAL A CA 1
ATOM 752 C C . VAL A 1 95 ? -0.111 14.305 3.335 1.00 84.25 95 VAL A C 1
ATOM 754 O O . VAL A 1 95 ? -1.071 13.540 3.397 1.00 84.25 95 VAL A O 1
ATOM 757 N N . CYS A 1 96 ? 1.000 14.021 2.657 1.00 86.94 96 CYS A N 1
ATOM 758 C CA . CYS A 1 96 ? 1.259 12.695 2.109 1.00 86.94 96 CYS A CA 1
ATOM 759 C C . CYS A 1 96 ? 1.703 11.754 3.234 1.00 86.94 96 CYS A C 1
ATOM 761 O O . CYS A 1 96 ? 2.615 12.080 3.998 1.00 86.94 96 CYS A O 1
ATOM 763 N N . VAL A 1 97 ? 1.073 10.584 3.316 1.00 91.00 97 VAL A N 1
ATOM 764 C CA . VAL A 1 97 ? 1.399 9.537 4.288 1.00 91.00 97 VAL A CA 1
ATOM 765 C C . VAL A 1 97 ? 1.738 8.255 3.538 1.00 91.00 97 VAL A C 1
ATOM 767 O O . VAL A 1 97 ? 1.042 7.862 2.605 1.00 91.00 97 VAL A O 1
ATOM 770 N N . GLU A 1 98 ? 2.822 7.604 3.948 1.00 90.81 98 GLU A N 1
ATOM 771 C CA . GLU A 1 98 ? 3.235 6.320 3.391 1.00 90.81 98 GLU A CA 1
ATOM 772 C C . GLU A 1 98 ? 2.495 5.192 4.117 1.00 90.81 98 GLU A C 1
ATOM 774 O O . GLU A 1 98 ? 2.759 4.922 5.289 1.00 90.81 98 GLU A O 1
ATOM 779 N N . VAL A 1 99 ? 1.569 4.543 3.412 1.00 93.31 99 VAL A N 1
ATOM 780 C CA . VAL A 1 99 ? 0.777 3.415 3.919 1.00 93.31 99 VAL A CA 1
ATOM 781 C C . VAL A 1 99 ? 1.279 2.120 3.263 1.00 93.31 99 VAL A C 1
ATOM 783 O O . VAL A 1 99 ? 1.571 2.130 2.061 1.00 93.31 99 VAL A O 1
ATOM 786 N N . PRO A 1 100 ? 1.455 1.018 4.019 1.00 92.88 100 PRO A N 1
ATOM 787 C CA . PRO A 1 100 ? 1.818 -0.275 3.443 1.00 92.88 100 PRO A CA 1
ATOM 788 C C . PRO A 1 100 ? 0.676 -0.850 2.593 1.00 92.88 100 PRO A C 1
ATOM 790 O O . PRO A 1 100 ? -0.492 -0.586 2.850 1.00 92.88 100 PRO A O 1
ATOM 793 N N . SER A 1 101 ? 1.020 -1.657 1.588 1.00 94.25 101 SER A N 1
ATOM 794 C CA . SER A 1 101 ? 0.029 -2.395 0.797 1.00 94.25 101 SER A CA 1
ATOM 795 C C . SER A 1 101 ? -0.582 -3.539 1.595 1.00 94.25 101 SER A C 1
ATOM 797 O O . SER A 1 101 ? 0.094 -4.152 2.423 1.00 94.25 101 SER A O 1
ATOM 799 N N . GLU A 1 102 ? -1.820 -3.880 1.255 1.00 91.62 102 GLU A N 1
ATOM 800 C CA . GLU A 1 102 ? -2.436 -5.146 1.637 1.00 91.62 102 GLU A CA 1
ATOM 801 C C . GLU A 1 102 ? -1.599 -6.330 1.131 1.00 91.62 102 GLU A C 1
ATOM 803 O O . GLU A 1 102 ? -0.989 -6.273 0.055 1.00 91.62 102 GLU A O 1
ATOM 808 N N . THR A 1 103 ? -1.548 -7.388 1.941 1.00 93.00 103 THR A N 1
ATOM 809 C CA . THR A 1 103 ? -0.709 -8.576 1.719 1.00 93.00 103 THR A CA 1
ATOM 810 C C . THR A 1 103 ? -1.496 -9.798 1.267 1.00 93.00 103 THR A C 1
ATOM 812 O O . THR A 1 103 ? -0.896 -10.784 0.842 1.00 93.00 103 THR A O 1
ATOM 815 N N . GLU A 1 104 ? -2.822 -9.755 1.355 1.00 93.38 104 GLU A N 1
ATOM 816 C CA . GLU A 1 104 ? -3.710 -10.860 1.001 1.00 93.38 104 GLU A CA 1
ATOM 817 C C . GLU A 1 104 ? -4.644 -10.429 -0.127 1.00 93.38 104 GLU A C 1
ATOM 819 O O . GLU A 1 104 ? -5.167 -9.320 -0.115 1.00 93.38 104 GLU A O 1
ATOM 824 N N . ALA A 1 105 ? -4.834 -11.299 -1.116 1.00 93.94 105 ALA A N 1
ATOM 825 C CA . ALA A 1 105 ? -5.774 -11.077 -2.209 1.00 93.94 105 ALA A CA 1
ATOM 826 C C . ALA A 1 105 ? -6.610 -12.328 -2.455 1.00 93.94 105 ALA A C 1
ATOM 828 O O . ALA A 1 105 ? -6.113 -13.448 -2.342 1.00 93.94 105 ALA A O 1
ATOM 829 N N . VAL A 1 106 ? -7.866 -12.138 -2.844 1.00 94.38 106 VAL A N 1
ATOM 830 C CA . VAL A 1 106 ? -8.768 -13.243 -3.175 1.00 94.38 106 VAL A CA 1
ATOM 831 C C . VAL A 1 106 ? -8.562 -13.666 -4.629 1.00 94.38 106 VAL A C 1
ATOM 833 O O . VAL A 1 106 ? -8.332 -12.847 -5.522 1.00 94.38 106 VAL A O 1
ATOM 836 N N . GLN A 1 107 ? -8.636 -14.966 -4.892 1.00 95.56 107 GLN A N 1
ATOM 837 C CA . GLN A 1 107 ? -8.564 -15.489 -6.248 1.00 95.56 107 GLN A CA 1
ATOM 838 C C . GLN A 1 107 ? -9.714 -14.951 -7.118 1.00 95.56 107 GLN A C 1
ATOM 840 O O . GLN A 1 107 ? -10.883 -14.984 -6.745 1.00 95.56 107 GLN A O 1
ATOM 845 N N . GLY A 1 108 ? -9.382 -14.505 -8.330 1.00 93.12 108 GLY A N 1
ATOM 846 C CA . GLY A 1 108 ? -10.342 -14.025 -9.323 1.00 93.12 108 GLY A CA 1
ATOM 847 C C . GLY A 1 108 ? -10.783 -12.574 -9.137 1.00 93.12 108 GLY A C 1
ATOM 848 O O . GLY A 1 108 ? -11.490 -12.063 -10.000 1.00 93.12 108 GLY A O 1
ATOM 849 N N . THR A 1 109 ? -10.355 -11.895 -8.070 1.00 93.88 109 THR A N 1
ATOM 850 C CA . THR A 1 109 ? -10.588 -10.457 -7.888 1.00 93.88 109 THR A CA 1
ATOM 851 C C . THR A 1 109 ? -9.412 -9.633 -8.404 1.00 93.88 109 THR A C 1
ATOM 853 O O . THR A 1 109 ? -8.320 -10.155 -8.643 1.00 93.88 109 THR A O 1
ATOM 856 N N . ASP A 1 110 ? -9.630 -8.332 -8.570 1.00 95.00 110 ASP A N 1
ATOM 857 C CA . ASP A 1 110 ? -8.571 -7.381 -8.897 1.00 95.00 110 ASP A CA 1
ATOM 858 C C . ASP A 1 110 ? -7.883 -6.926 -7.606 1.00 95.00 110 ASP A C 1
ATOM 860 O O . ASP A 1 110 ? -8.553 -6.589 -6.631 1.00 95.00 110 ASP A O 1
ATOM 864 N N . MET A 1 111 ? -6.551 -6.905 -7.598 1.00 94.50 111 MET A N 1
ATOM 865 C CA . MET A 1 111 ? -5.759 -6.501 -6.435 1.00 94.50 111 MET A CA 1
ATOM 866 C C . MET A 1 111 ? -4.973 -5.234 -6.730 1.00 94.50 111 MET A C 1
ATOM 868 O O . MET A 1 111 ? -4.231 -5.168 -7.714 1.00 94.50 111 MET A O 1
ATOM 872 N N . LYS A 1 112 ? -5.069 -4.244 -5.843 1.00 95.56 112 LYS A N 1
ATOM 873 C CA . LYS A 1 112 ? -4.268 -3.022 -5.920 1.00 95.56 112 LYS A CA 1
ATOM 874 C C . LYS A 1 112 ? -3.010 -3.164 -5.063 1.00 95.56 112 LYS A C 1
ATOM 876 O O . LYS A 1 112 ? -3.080 -3.217 -3.843 1.00 95.56 112 LYS A O 1
ATOM 881 N N . LEU A 1 113 ? -1.847 -3.149 -5.706 1.00 96.62 113 LEU A N 1
ATOM 882 C CA . LEU A 1 113 ? -0.550 -3.117 -5.034 1.00 96.62 113 LEU A CA 1
ATOM 883 C C . LEU A 1 113 ? -0.178 -1.666 -4.723 1.00 96.62 113 LEU A C 1
ATOM 885 O O . LEU A 1 113 ? 0.186 -0.891 -5.616 1.00 96.62 113 LEU A O 1
ATOM 889 N N . LEU A 1 114 ? -0.291 -1.289 -3.450 1.00 96.19 114 LEU A N 1
ATOM 890 C CA . LEU A 1 114 ? -0.050 0.078 -3.005 1.00 96.19 114 LEU A CA 1
ATOM 891 C C . LEU A 1 114 ? 1.453 0.365 -2.904 1.00 96.19 114 LEU A C 1
ATOM 893 O O . LEU A 1 114 ? 2.186 -0.300 -2.175 1.00 96.19 114 LEU A O 1
ATOM 897 N N . CYS A 1 115 ? 1.917 1.398 -3.604 1.00 96.50 115 CYS A N 1
ATOM 898 C CA . CYS A 1 115 ? 3.280 1.897 -3.471 1.00 96.50 115 CYS A CA 1
ATOM 899 C C . CYS A 1 115 ? 3.252 3.422 -3.420 1.00 96.50 115 CYS A C 1
ATOM 901 O O . CYS A 1 115 ? 3.110 4.089 -4.443 1.00 96.50 115 CYS A O 1
ATOM 903 N N . ILE A 1 116 ? 3.377 3.970 -2.213 1.00 94.38 116 ILE A N 1
ATOM 904 C CA . ILE A 1 116 ? 3.442 5.412 -1.978 1.00 94.38 116 ILE A CA 1
ATOM 905 C C . ILE A 1 116 ? 4.856 5.758 -1.519 1.00 94.38 116 ILE A C 1
ATOM 907 O O . ILE A 1 116 ? 5.421 5.114 -0.632 1.00 94.38 116 ILE A O 1
ATOM 911 N N . SER A 1 117 ? 5.433 6.794 -2.120 1.00 93.81 117 SER A N 1
ATOM 912 C CA . SER A 1 117 ? 6.673 7.396 -1.643 1.00 93.81 117 SER A CA 1
ATOM 913 C C . SER A 1 117 ? 6.522 8.904 -1.632 1.00 93.81 117 SER A C 1
ATOM 915 O O . SER A 1 117 ? 6.562 9.549 -2.684 1.00 93.81 117 SER A O 1
ATOM 917 N N . CYS A 1 118 ? 6.379 9.453 -0.432 1.00 91.62 118 CYS A N 1
ATOM 918 C CA . CYS A 1 118 ? 6.155 10.875 -0.238 1.00 91.62 118 CYS A CA 1
ATOM 919 C C . CYS A 1 118 ? 7.445 11.669 -0.460 1.00 91.62 118 CYS A C 1
ATOM 921 O O . CYS A 1 118 ? 8.535 11.285 -0.021 1.00 91.62 118 CYS A O 1
ATOM 923 N N . MET A 1 119 ? 7.329 12.808 -1.138 1.00 87.81 119 MET A N 1
ATOM 924 C CA . MET A 1 119 ? 8.449 13.732 -1.302 1.00 87.81 119 MET A CA 1
ATOM 925 C C . MET A 1 119 ? 8.640 14.541 -0.017 1.00 87.81 119 MET A C 1
ATOM 927 O O . MET A 1 119 ? 7.679 14.994 0.593 1.00 87.81 119 MET A O 1
ATOM 931 N N . LYS A 1 120 ? 9.894 14.776 0.391 1.00 82.44 120 LYS A N 1
ATOM 932 C CA . LYS A 1 120 ? 10.181 15.593 1.588 1.00 82.44 120 LYS A CA 1
ATOM 933 C C . LYS A 1 120 ? 9.769 17.059 1.429 1.00 82.44 120 LYS A C 1
ATOM 935 O O . LYS A 1 120 ? 9.508 17.729 2.422 1.00 82.44 120 LYS A O 1
ATOM 940 N N . ARG A 1 121 ? 9.784 17.570 0.196 1.00 81.56 121 ARG A N 1
ATOM 941 C CA . ARG A 1 121 ? 9.361 18.925 -0.159 1.00 81.56 121 ARG A CA 1
ATOM 942 C C . ARG A 1 121 ? 8.600 18.852 -1.477 1.00 81.56 121 ARG A C 1
ATOM 944 O O . ARG A 1 121 ? 9.196 18.515 -2.494 1.00 81.56 121 ARG A O 1
ATOM 951 N N . GLU A 1 122 ? 7.310 19.154 -1.428 1.00 78.44 122 GLU A N 1
ATOM 952 C CA . GLU A 1 122 ? 6.394 19.049 -2.572 1.00 78.44 122 GLU A CA 1
ATOM 953 C C . GLU A 1 122 ? 6.625 20.140 -3.630 1.00 78.44 122 GLU A C 1
ATOM 955 O O . GLU A 1 122 ? 6.441 19.909 -4.816 1.00 78.44 122 GLU A O 1
ATOM 960 N N . GLU A 1 123 ? 7.123 21.308 -3.221 1.00 78.94 123 GLU A N 1
ATOM 961 C CA . GLU A 1 123 ? 7.395 22.449 -4.109 1.00 78.94 123 GLU A CA 1
ATOM 962 C C . GLU A 1 123 ? 8.516 22.192 -5.135 1.00 78.94 123 GLU A C 1
ATOM 964 O O . GLU A 1 123 ? 8.679 22.957 -6.084 1.00 78.94 123 GLU A O 1
ATOM 969 N N . VAL A 1 124 ? 9.328 21.147 -4.938 1.00 84.81 124 VAL A N 1
ATOM 970 C CA . VAL A 1 124 ? 10.471 20.843 -5.808 1.00 84.81 124 VAL A CA 1
ATOM 971 C C . VAL A 1 124 ? 10.027 19.913 -6.925 1.00 84.81 124 VAL A C 1
ATOM 973 O O . VAL A 1 124 ? 9.611 18.785 -6.677 1.00 84.81 124 VAL A O 1
ATOM 976 N N . THR A 1 125 ? 10.207 20.348 -8.167 1.00 85.56 125 THR A N 1
ATOM 977 C CA . THR A 1 125 ? 9.945 19.528 -9.350 1.00 85.56 125 THR A CA 1
ATOM 978 C C . THR A 1 125 ? 10.969 18.400 -9.484 1.00 85.56 125 THR A C 1
ATOM 980 O O . THR A 1 125 ? 12.180 18.628 -9.423 1.00 85.56 125 THR A O 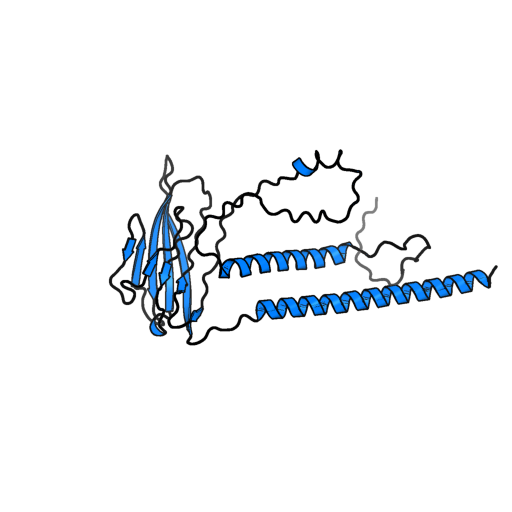1
ATOM 983 N N . ALA A 1 126 ? 10.490 17.174 -9.700 1.00 89.88 126 ALA A N 1
ATOM 984 C CA . ALA A 1 126 ? 11.338 16.002 -9.882 1.00 89.88 126 ALA A CA 1
ATOM 985 C C . ALA A 1 126 ? 10.855 15.140 -11.052 1.00 89.88 126 ALA A C 1
ATOM 987 O O . ALA A 1 126 ? 9.658 14.909 -11.222 1.00 89.88 126 ALA A O 1
ATOM 988 N N . SER A 1 127 ? 11.797 14.617 -11.834 1.00 91.94 127 SER A N 1
ATOM 989 C CA . SER A 1 127 ? 11.525 13.590 -12.838 1.00 91.94 127 SER A CA 1
ATOM 990 C C . SER A 1 127 ? 11.542 12.224 -12.155 1.00 91.94 127 SER A C 1
ATOM 992 O O . SER A 1 127 ? 12.569 11.816 -11.613 1.00 91.94 127 SER A O 1
ATOM 994 N N . THR A 1 128 ? 10.407 11.523 -12.158 1.00 94.00 128 THR A N 1
ATOM 995 C CA . THR A 1 128 ? 10.247 10.230 -11.474 1.00 94.00 128 THR A CA 1
ATOM 996 C C . THR A 1 128 ? 10.181 9.087 -12.483 1.00 94.00 128 THR A C 1
ATOM 998 O O . THR A 1 128 ? 9.439 9.154 -13.460 1.00 94.00 128 THR A O 1
ATOM 1001 N N . VAL A 1 129 ? 10.941 8.029 -12.220 1.00 95.50 129 VAL A N 1
ATOM 1002 C CA . VAL A 1 129 ? 10.910 6.743 -12.918 1.00 95.50 129 VAL A CA 1
ATOM 1003 C C . VAL A 1 129 ? 10.493 5.683 -11.911 1.00 95.50 129 VAL A C 1
ATOM 1005 O O . VAL A 1 129 ? 11.041 5.628 -10.811 1.00 95.50 129 VAL A O 1
ATOM 1008 N N . VAL A 1 130 ? 9.524 4.859 -12.278 1.00 96.88 130 VAL A N 1
ATOM 1009 C CA . VAL A 1 130 ? 9.001 3.776 -11.449 1.00 96.88 130 VAL A CA 1
ATOM 1010 C C . VAL A 1 130 ? 9.218 2.472 -12.186 1.00 96.88 130 VAL A C 1
ATOM 1012 O O . VAL A 1 130 ? 8.799 2.341 -13.331 1.00 96.88 130 VAL A O 1
ATOM 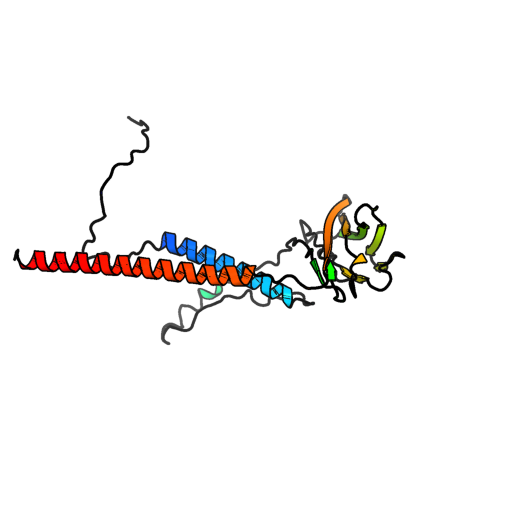1015 N N . GLU A 1 131 ? 9.831 1.509 -11.520 1.00 96.94 131 GLU A N 1
ATOM 1016 C CA . GLU A 1 131 ? 10.065 0.166 -12.029 1.00 96.94 131 GLU A CA 1
ATOM 1017 C C . GLU A 1 131 ? 9.474 -0.839 -11.045 1.00 96.94 131 GLU A C 1
ATOM 1019 O O . GLU A 1 131 ? 9.759 -0.807 -9.848 1.00 96.94 131 GLU A O 1
ATOM 1024 N N . TRP A 1 132 ? 8.648 -1.738 -11.557 1.00 97.50 132 TRP A N 1
ATOM 1025 C CA . TRP A 1 132 ? 8.059 -2.825 -10.799 1.00 97.50 132 TRP A CA 1
ATOM 1026 C C . TRP A 1 132 ? 8.725 -4.138 -11.168 1.00 97.50 132 TRP A C 1
ATOM 1028 O O . TRP A 1 132 ? 8.860 -4.478 -12.346 1.00 97.50 132 TRP A O 1
ATOM 1038 N N . PHE A 1 133 ? 9.078 -4.895 -10.137 1.00 96.56 133 PHE A N 1
ATOM 1039 C CA . PHE A 1 133 ? 9.658 -6.222 -10.233 1.00 96.56 133 PHE A CA 1
ATOM 1040 C C . PHE A 1 133 ? 8.766 -7.234 -9.525 1.00 96.56 133 PHE A C 1
ATOM 1042 O O . PHE A 1 133 ? 8.167 -6.934 -8.491 1.00 96.56 133 PHE A O 1
ATOM 1049 N N . TYR A 1 134 ? 8.719 -8.443 -10.062 1.00 96.50 134 TYR A N 1
ATOM 1050 C CA . TYR A 1 134 ? 8.081 -9.595 -9.450 1.00 96.50 134 TYR A CA 1
ATOM 1051 C C . TYR A 1 134 ? 9.124 -10.671 -9.176 1.00 96.50 134 TYR A C 1
ATOM 1053 O O . TYR A 1 134 ? 9.980 -10.952 -10.013 1.00 96.50 134 TYR A O 1
ATOM 1061 N N . ARG A 1 135 ? 9.027 -11.294 -8.006 1.00 95.50 135 ARG A N 1
ATOM 1062 C CA . ARG A 1 135 ? 9.841 -12.434 -7.607 1.00 95.50 135 ARG A CA 1
ATOM 1063 C C . ARG A 1 135 ? 8.921 -13.543 -7.104 1.00 95.50 135 ARG A C 1
ATOM 1065 O O . ARG A 1 135 ? 8.276 -13.355 -6.069 1.00 95.50 135 ARG A O 1
ATOM 1072 N N . PRO A 1 136 ? 8.879 -14.707 -7.766 1.00 93.31 136 PRO A N 1
ATOM 1073 C CA . PRO A 1 136 ? 8.184 -15.861 -7.214 1.00 93.31 136 PRO A CA 1
ATOM 1074 C C . PRO A 1 136 ? 8.932 -16.391 -5.982 1.00 93.31 136 PRO A C 1
ATOM 1076 O O . PRO A 1 136 ? 10.122 -16.119 -5.797 1.00 93.31 136 PRO A O 1
ATOM 1079 N N . GLU A 1 137 ? 8.261 -17.165 -5.130 1.00 89.31 137 GLU A N 1
ATOM 1080 C CA . GLU A 1 137 ? 8.905 -17.761 -3.954 1.00 89.31 137 GLU A CA 1
ATOM 1081 C C . GLU A 1 137 ? 10.116 -18.620 -4.361 1.00 89.31 137 GLU A C 1
ATOM 1083 O O . GLU A 1 137 ? 10.005 -19.568 -5.136 1.00 89.31 137 GLU A O 1
ATOM 1088 N N . GLY A 1 138 ? 11.308 -18.250 -3.878 1.00 85.12 138 GLY A N 1
ATOM 1089 C CA . GLY A 1 138 ? 12.569 -18.916 -4.233 1.00 85.12 138 GLY A CA 1
ATOM 1090 C C . GLY A 1 138 ? 13.136 -18.577 -5.622 1.00 85.12 138 GLY A C 1
ATOM 1091 O O . GLY A 1 138 ? 14.150 -19.155 -6.015 1.00 85.12 138 GLY A O 1
ATOM 1092 N N . GLY A 1 139 ? 12.519 -17.652 -6.363 1.00 89.62 139 GLY A N 1
ATOM 1093 C CA . GLY A 1 139 ? 12.973 -17.198 -7.679 1.00 89.62 139 GLY A CA 1
ATOM 1094 C C . GLY A 1 139 ? 13.859 -15.948 -7.667 1.00 89.62 139 GLY A C 1
ATOM 1095 O O . GLY A 1 139 ? 14.385 -15.531 -6.635 1.00 89.62 139 GLY A O 1
ATOM 1096 N N . LYS A 1 140 ? 14.027 -15.346 -8.851 1.00 92.50 140 LYS A N 1
ATOM 1097 C CA . LYS A 1 140 ? 14.768 -14.090 -9.073 1.00 92.50 140 LYS A CA 1
ATOM 1098 C C . LYS A 1 140 ? 13.813 -12.948 -9.424 1.00 92.50 140 LYS A C 1
ATOM 1100 O O . LYS A 1 140 ? 12.680 -13.205 -9.813 1.00 92.50 140 LYS A O 1
ATOM 1105 N N . ASP A 1 141 ? 14.293 -11.714 -9.278 1.00 94.00 141 ASP A N 1
ATOM 1106 C CA . ASP A 1 141 ? 13.546 -10.510 -9.653 1.00 94.00 141 ASP A CA 1
ATOM 1107 C C . ASP A 1 141 ? 13.429 -10.394 -11.176 1.00 94.00 141 ASP A C 1
ATOM 1109 O O . ASP A 1 141 ? 14.439 -10.374 -11.884 1.00 94.00 141 ASP A O 1
ATOM 1113 N N . GLU A 1 142 ? 12.198 -10.283 -11.666 1.00 94.88 142 GLU A N 1
ATOM 1114 C CA . GLU A 1 142 ? 11.861 -10.079 -13.073 1.00 94.88 142 GLU A CA 1
ATOM 1115 C C . GLU A 1 142 ? 11.112 -8.748 -13.235 1.00 94.88 142 GLU A C 1
ATOM 1117 O O . GLU A 1 142 ? 10.158 -8.498 -12.494 1.00 94.88 142 GLU A O 1
ATOM 1122 N N . PRO A 1 143 ? 11.511 -7.867 -14.171 1.00 95.38 143 PRO A N 1
ATOM 1123 C CA . PRO A 1 143 ? 10.800 -6.615 -14.407 1.00 95.38 143 PRO A CA 1
ATOM 1124 C C . PRO A 1 143 ? 9.437 -6.894 -15.052 1.00 95.38 143 PRO A C 1
ATOM 1126 O O . PRO A 1 143 ? 9.345 -7.629 -16.035 1.00 95.38 143 PRO A O 1
ATOM 1129 N N . ILE A 1 144 ? 8.380 -6.290 -14.509 1.00 96.44 144 ILE A N 1
ATOM 1130 C CA . ILE A 1 144 ? 7.001 -6.466 -14.992 1.00 96.44 144 ILE A CA 1
ATOM 1131 C C . ILE A 1 144 ? 6.418 -5.183 -15.586 1.00 96.44 144 ILE A C 1
ATOM 1133 O O . ILE A 1 144 ? 5.641 -5.250 -16.537 1.00 96.44 144 ILE A O 1
ATOM 1137 N N . TYR A 1 145 ? 6.809 -4.010 -15.078 1.00 96.19 145 TYR A N 1
ATOM 1138 C CA . TYR A 1 145 ? 6.240 -2.733 -15.508 1.00 96.19 145 TYR A CA 1
ATOM 1139 C C . TYR A 1 145 ? 7.205 -1.563 -15.261 1.00 96.19 145 TYR A C 1
ATOM 1141 O O . TYR A 1 145 ? 7.851 -1.511 -14.219 1.00 96.19 145 TYR A O 1
ATOM 1149 N N . GLU A 1 146 ? 7.284 -0.604 -16.183 1.00 96.31 146 GLU A N 1
ATOM 1150 C CA . GLU A 1 146 ? 8.009 0.666 -16.029 1.00 96.31 146 GLU A CA 1
ATOM 1151 C C . GLU A 1 146 ? 7.082 1.849 -16.353 1.00 96.31 146 GLU A C 1
ATOM 1153 O O . GLU A 1 146 ? 6.366 1.863 -17.357 1.00 96.31 146 GLU A O 1
ATOM 1158 N N . HIS A 1 147 ? 7.133 2.889 -15.520 1.00 94.88 147 HIS A N 1
ATOM 1159 C CA . HIS A 1 147 ? 6.502 4.176 -15.781 1.00 94.88 147 HIS A CA 1
ATOM 1160 C C . HIS A 1 147 ? 7.512 5.320 -15.648 1.00 94.88 147 HIS A C 1
ATOM 1162 O O . HIS A 1 147 ? 8.119 5.528 -14.600 1.00 94.88 147 HIS A O 1
ATOM 1168 N N . ARG A 1 148 ? 7.672 6.096 -16.723 1.00 89.31 148 ARG A N 1
ATOM 1169 C CA . ARG A 1 148 ? 8.573 7.268 -16.780 1.00 89.31 148 ARG A CA 1
ATOM 1170 C C . ARG A 1 148 ? 7.873 8.513 -17.320 1.00 89.31 148 ARG A C 1
ATOM 1172 O O . ARG A 1 148 ? 7.990 9.600 -16.770 1.00 89.31 148 ARG A O 1
ATOM 1179 N N . LYS A 1 149 ? 7.187 8.346 -18.450 1.00 87.00 149 LYS A N 1
ATOM 1180 C CA . LYS A 1 149 ? 6.367 9.357 -19.154 1.00 87.00 149 LYS A CA 1
ATOM 1181 C C . LYS A 1 149 ? 5.225 8.686 -19.903 1.00 87.00 149 LYS A C 1
ATOM 1183 O O . LYS A 1 149 ? 4.141 9.238 -20.034 1.00 87.00 149 LYS A O 1
ATOM 1188 N N . MET A 1 150 ? 5.525 7.507 -20.433 1.00 88.75 150 MET A N 1
ATOM 1189 C CA . MET A 1 150 ? 4.573 6.562 -20.980 1.00 88.75 150 MET A CA 1
ATOM 1190 C C . MET A 1 150 ? 4.666 5.275 -20.168 1.00 88.75 150 MET A C 1
ATOM 1192 O O . MET A 1 150 ? 5.685 5.009 -19.524 1.00 88.75 150 MET A O 1
ATOM 1196 N N . ASN A 1 151 ? 3.586 4.512 -20.218 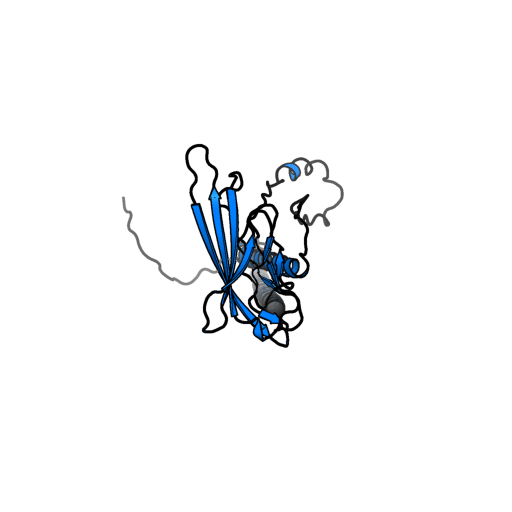1.00 90.94 151 ASN A N 1
ATOM 1197 C CA . ASN A 1 151 ? 3.481 3.197 -19.617 1.00 90.94 151 ASN A CA 1
ATOM 1198 C C . ASN A 1 151 ? 4.214 2.187 -20.499 1.00 90.94 151 ASN A C 1
ATOM 1200 O O . ASN A 1 151 ? 3.934 2.109 -21.698 1.00 90.94 151 ASN A O 1
ATOM 1204 N N . HIS A 1 152 ? 5.135 1.427 -19.916 1.00 93.81 152 HIS A N 1
ATOM 1205 C CA . HIS A 1 152 ? 5.812 0.329 -20.586 1.00 93.81 152 HIS A CA 1
ATOM 1206 C C . HIS A 1 152 ? 5.607 -0.958 -19.789 1.00 93.81 152 HIS A C 1
ATOM 1208 O O . HIS A 1 152 ? 6.055 -1.079 -18.654 1.00 93.81 152 HIS A O 1
ATOM 1214 N N . GLU A 1 153 ? 4.908 -1.919 -20.383 1.00 94.31 153 GLU A N 1
ATOM 1215 C CA . GLU A 1 153 ? 4.709 -3.239 -19.792 1.00 94.31 153 GLU A CA 1
ATOM 1216 C C . GLU A 1 153 ? 5.721 -4.214 -20.397 1.00 94.31 153 GLU A C 1
ATOM 1218 O O . GLU A 1 153 ? 5.839 -4.322 -21.622 1.00 94.31 153 GLU A O 1
ATOM 1223 N N . PHE A 1 154 ? 6.462 -4.919 -19.540 1.00 93.44 154 PHE A N 1
ATOM 1224 C CA . PHE A 1 154 ? 7.410 -5.927 -19.998 1.00 93.44 154 PHE A CA 1
ATOM 1225 C C . PHE A 1 154 ? 6.676 -7.232 -20.329 1.00 93.44 154 PHE A C 1
ATOM 1227 O O . PHE A 1 154 ? 5.709 -7.591 -19.648 1.00 93.44 154 PHE A O 1
ATOM 1234 N N . PRO A 1 155 ? 7.134 -7.984 -21.347 1.00 91.06 155 PRO A N 1
ATOM 1235 C CA . PRO A 1 155 ? 6.570 -9.288 -21.662 1.00 91.06 155 PRO A CA 1
ATOM 1236 C C . PRO A 1 155 ? 6.807 -10.247 -20.491 1.00 91.06 155 PRO A C 1
ATOM 1238 O O . PRO A 1 155 ? 7.905 -10.759 -20.287 1.00 91.06 155 PRO A O 1
ATOM 1241 N N . SER A 1 156 ? 5.752 -10.478 -19.718 1.00 89.38 156 SER A N 1
ATOM 1242 C CA . SER A 1 156 ? 5.732 -11.351 -18.549 1.00 89.38 156 SER A CA 1
ATOM 1243 C C . SER A 1 156 ? 4.385 -12.074 -18.467 1.00 89.38 156 SER A C 1
ATOM 1245 O O . SER A 1 156 ? 3.469 -11.829 -19.255 1.00 89.38 156 SER A O 1
ATOM 1247 N N . ARG A 1 157 ? 4.220 -12.939 -17.466 1.00 89.12 157 ARG A N 1
ATOM 1248 C CA . ARG A 1 157 ? 2.943 -13.610 -17.158 1.00 89.12 157 ARG A CA 1
ATOM 1249 C C . ARG A 1 157 ? 1.789 -12.664 -16.784 1.00 89.12 157 ARG A C 1
ATOM 1251 O O . ARG A 1 157 ? 0.646 -13.103 -16.646 1.00 89.12 157 ARG A O 1
ATOM 1258 N N . PHE A 1 158 ? 2.089 -11.389 -16.553 1.00 91.19 158 PHE A N 1
ATOM 1259 C CA . PHE A 1 158 ? 1.114 -10.365 -16.188 1.00 91.19 158 PHE A CA 1
ATOM 1260 C C . PHE A 1 158 ? 0.670 -9.514 -17.381 1.00 91.19 158 PHE A C 1
ATOM 1262 O O . PHE A 1 158 ? -0.178 -8.647 -17.200 1.00 91.19 158 PHE A O 1
ATOM 1269 N N . SER A 1 159 ? 1.190 -9.795 -18.584 1.00 90.19 159 SER A N 1
ATOM 1270 C CA . SER A 1 159 ? 0.927 -9.004 -19.787 1.00 90.19 159 SER A CA 1
ATOM 1271 C C . SER A 1 159 ? -0.572 -8.815 -20.043 1.00 90.19 159 SER A C 1
ATOM 1273 O O . SER A 1 159 ? -1.324 -9.789 -20.131 1.00 90.19 159 SER A O 1
ATOM 1275 N N . GLY A 1 160 ? -1.005 -7.557 -20.152 1.00 91.75 160 GLY A N 1
ATOM 1276 C CA . GLY A 1 160 ? -2.401 -7.188 -20.390 1.00 91.75 160 GLY A CA 1
ATOM 1277 C C . GLY A 1 160 ? -3.311 -7.286 -19.160 1.00 91.75 160 GLY A C 1
ATOM 1278 O O . GLY A 1 160 ? -4.514 -7.059 -19.287 1.00 91.75 160 GLY A O 1
ATOM 1279 N N . ARG A 1 161 ? -2.766 -7.608 -17.979 1.00 95.31 161 ARG A N 1
ATOM 1280 C CA . ARG A 1 161 ? -3.493 -7.628 -16.696 1.00 95.31 161 ARG A CA 1
ATOM 1281 C C . ARG A 1 161 ? -3.054 -6.525 -15.736 1.00 95.31 161 ARG A C 1
ATOM 1283 O O . ARG A 1 161 ? -3.715 -6.339 -14.722 1.00 95.31 161 ARG A O 1
ATOM 1290 N N . ILE A 1 162 ? -1.968 -5.805 -16.014 1.00 95.62 162 ILE A N 1
ATOM 1291 C CA . ILE A 1 162 ? -1.509 -4.699 -15.165 1.00 95.62 162 ILE A CA 1
ATOM 1292 C C . ILE A 1 162 ? -2.176 -3.394 -15.609 1.00 95.62 162 ILE A C 1
ATOM 1294 O O . ILE A 1 162 ? -2.096 -3.002 -16.772 1.00 95.62 162 ILE A O 1
ATOM 1298 N N . GLN A 1 163 ? -2.791 -2.683 -14.665 1.00 95.19 163 GLN A N 1
ATOM 1299 C CA . GLN A 1 163 ? -3.290 -1.324 -14.856 1.00 95.19 163 GLN A CA 1
ATOM 1300 C C . GLN A 1 163 ? -2.548 -0.335 -13.958 1.00 95.19 163 GLN A C 1
ATOM 1302 O O . GLN A 1 163 ? -2.320 -0.582 -12.774 1.00 95.19 163 GLN A O 1
ATOM 1307 N N . TRP A 1 164 ? -2.198 0.823 -14.513 1.00 94.88 164 TRP A N 1
ATOM 1308 C CA . TRP A 1 164 ? -1.616 1.917 -13.743 1.00 94.88 164 TRP A CA 1
ATOM 1309 C C . TRP A 1 164 ? -2.682 2.627 -12.908 1.00 94.88 164 TRP A C 1
ATOM 1311 O O . TRP A 1 164 ? -3.668 3.110 -13.464 1.00 94.88 164 TRP A O 1
ATOM 1321 N N . ASN A 1 165 ? -2.451 2.754 -11.600 1.00 93.69 165 ASN A N 1
ATOM 1322 C CA . ASN A 1 165 ? -3.332 3.481 -10.684 1.00 93.69 165 ASN A CA 1
ATOM 1323 C C . ASN A 1 165 ? -2.580 4.549 -9.861 1.00 93.69 165 ASN A C 1
ATOM 1325 O O . ASN A 1 165 ? -3.008 4.921 -8.770 1.00 93.69 165 ASN A O 1
ATOM 1329 N N . GLY A 1 166 ? -1.460 5.056 -10.378 1.00 91.06 166 GLY A N 1
ATOM 1330 C CA . GLY A 1 166 ? -0.691 6.106 -9.715 1.00 91.06 166 GLY A CA 1
ATOM 1331 C C . GLY A 1 166 ? -1.281 7.510 -9.887 1.00 91.06 166 GLY A C 1
ATOM 1332 O O . GLY A 1 166 ? -2.040 7.788 -10.820 1.00 91.06 166 GLY A O 1
ATOM 1333 N N . SER A 1 167 ? -0.898 8.418 -8.990 1.00 90.38 167 SER A N 1
ATOM 1334 C CA . SER A 1 167 ? -1.302 9.822 -9.009 1.00 90.38 167 SER A CA 1
ATOM 1335 C C . SER A 1 167 ? -0.494 10.647 -10.013 1.00 90.38 167 SER A C 1
ATOM 1337 O O . SER A 1 167 ? 0.628 10.307 -10.392 1.00 90.38 167 SER A O 1
ATOM 1339 N N . LYS A 1 168 ? -1.057 11.789 -10.429 1.00 87.12 168 LYS A N 1
ATOM 1340 C CA . LYS A 1 168 ? -0.380 12.736 -11.330 1.00 87.12 168 LYS A CA 1
ATOM 1341 C C . LYS A 1 168 ? 0.887 13.332 -10.707 1.00 87.12 168 LYS A C 1
ATOM 1343 O O . LYS A 1 168 ? 1.839 13.615 -11.428 1.00 87.12 168 LYS A O 1
ATOM 1348 N N . ASP A 1 169 ? 0.902 13.476 -9.384 1.00 87.12 169 ASP A N 1
ATOM 1349 C CA . ASP A 1 169 ? 2.022 14.048 -8.630 1.00 87.12 169 ASP A CA 1
ATOM 1350 C C . ASP A 1 169 ? 3.158 13.035 -8.411 1.00 87.12 169 ASP A C 1
ATOM 1352 O O . ASP A 1 169 ? 4.164 13.359 -7.785 1.00 87.12 169 ASP A O 1
ATOM 1356 N N . MET A 1 170 ? 3.015 11.801 -8.921 1.00 90.81 170 MET A N 1
ATOM 1357 C CA . MET A 1 170 ? 4.025 10.736 -8.851 1.00 90.81 170 MET A CA 1
ATOM 1358 C C . MET A 1 170 ? 4.453 10.381 -7.416 1.00 90.81 170 MET A C 1
ATOM 1360 O O . MET A 1 170 ? 5.549 9.855 -7.192 1.00 90.81 170 MET A O 1
ATOM 1364 N N . GLN A 1 171 ? 3.593 10.673 -6.437 1.00 91.25 171 GLN A N 1
ATOM 1365 C CA . GLN A 1 171 ? 3.761 10.280 -5.036 1.00 91.25 171 GLN A CA 1
ATOM 1366 C C . GLN A 1 171 ? 3.130 8.908 -4.771 1.00 91.25 171 GLN A C 1
ATOM 1368 O O . GLN A 1 171 ? 3.754 8.078 -4.112 1.00 91.25 171 GLN A O 1
ATOM 1373 N N . ASP A 1 172 ? 1.943 8.657 -5.334 1.00 94.00 172 ASP A N 1
ATOM 1374 C CA . ASP A 1 172 ? 1.323 7.330 -5.414 1.00 94.00 172 ASP A CA 1
ATOM 1375 C C . ASP A 1 172 ? 1.668 6.731 -6.779 1.00 94.00 172 ASP A C 1
ATOM 1377 O O . ASP A 1 172 ? 1.387 7.326 -7.818 1.00 94.00 172 ASP A O 1
ATOM 1381 N N . VAL A 1 173 ? 2.318 5.575 -6.776 1.00 95.56 173 VAL A N 1
ATOM 1382 C CA . VAL A 1 173 ? 2.768 4.864 -7.977 1.00 95.56 173 VAL A CA 1
ATOM 1383 C C . VAL A 1 173 ? 2.256 3.423 -7.986 1.00 95.56 173 VAL A C 1
ATOM 1385 O O . VAL A 1 173 ? 2.910 2.509 -8.493 1.00 95.56 173 VAL A O 1
ATOM 1388 N N . SER A 1 174 ? 1.080 3.228 -7.386 1.00 96.62 174 SER A N 1
ATOM 1389 C CA . SER A 1 174 ? 0.396 1.943 -7.299 1.00 96.62 174 SER A CA 1
ATOM 1390 C C . SER A 1 174 ? -0.029 1.386 -8.659 1.00 96.62 174 SER A C 1
ATOM 1392 O O . SER A 1 174 ? -0.364 2.113 -9.602 1.00 96.62 174 SER A O 1
ATOM 1394 N N . ILE A 1 175 ? -0.042 0.057 -8.741 1.00 96.56 175 ILE A N 1
ATOM 1395 C CA . ILE A 1 175 ? -0.543 -0.704 -9.889 1.00 96.56 175 ILE A CA 1
ATOM 1396 C C . ILE A 1 175 ? -1.674 -1.622 -9.438 1.00 96.56 175 ILE A C 1
ATOM 1398 O O . ILE A 1 175 ? -1.728 -2.037 -8.284 1.00 96.56 175 ILE A O 1
ATOM 1402 N N . THR A 1 176 ? -2.586 -1.938 -10.348 1.00 96.50 176 THR A N 1
ATOM 1403 C CA . THR A 1 176 ? -3.667 -2.902 -10.123 1.00 96.50 176 THR A CA 1
ATOM 1404 C C . THR A 1 176 ? -3.430 -4.119 -11.000 1.00 96.50 176 THR A C 1
ATOM 1406 O O . THR A 1 176 ? -3.243 -3.980 -12.208 1.00 96.50 176 THR A O 1
ATOM 1409 N N . VAL A 1 177 ? -3.409 -5.303 -10.397 1.00 96.38 177 VAL A N 1
ATOM 1410 C CA . VAL A 1 177 ? -3.304 -6.586 -11.093 1.00 96.38 177 VAL A CA 1
ATOM 1411 C C . VAL A 1 177 ? -4.709 -7.157 -11.228 1.00 96.38 177 VAL A C 1
ATOM 1413 O O . VAL A 1 177 ? -5.366 -7.435 -10.227 1.00 96.38 177 VAL A O 1
ATOM 1416 N N . LEU A 1 178 ? -5.173 -7.309 -12.466 1.00 96.06 178 LEU A N 1
ATOM 1417 C CA . LEU A 1 178 ? -6.509 -7.813 -12.765 1.00 96.06 178 LEU A CA 1
ATOM 1418 C C . LEU A 1 178 ? -6.570 -9.338 -12.697 1.00 96.06 178 LEU A C 1
ATOM 1420 O O . LEU A 1 178 ? -5.629 -10.015 -13.132 1.00 96.06 178 LEU A O 1
ATOM 1424 N N . ASN A 1 179 ? -7.722 -9.864 -12.269 1.00 95.19 179 ASN A N 1
ATOM 1425 C CA . ASN A 1 179 ? -8.017 -11.299 -12.201 1.00 95.19 179 ASN A CA 1
ATOM 1426 C C . ASN A 1 179 ? -6.853 -12.097 -11.590 1.00 95.19 179 ASN A C 1
ATOM 1428 O O . ASN A 1 179 ? -6.152 -12.848 -12.282 1.00 95.19 179 ASN A O 1
ATOM 1432 N N . VAL A 1 180 ? -6.608 -11.888 -10.300 1.00 95.31 180 VAL A N 1
ATOM 1433 C CA . VAL A 1 180 ? -5.478 -12.496 -9.594 1.00 95.31 180 VAL A CA 1
ATOM 1434 C C . VAL A 1 180 ? -5.645 -14.014 -9.496 1.00 95.31 180 VAL A C 1
ATOM 1436 O O . VAL A 1 180 ? -6.732 -14.533 -9.244 1.00 95.31 180 VAL A O 1
ATOM 1439 N N . THR A 1 181 ? -4.554 -14.751 -9.693 1.00 94.50 181 THR A N 1
ATOM 1440 C CA . THR A 1 181 ? -4.526 -16.218 -9.597 1.00 94.50 181 THR A CA 1
ATOM 1441 C C . THR A 1 181 ? -3.602 -16.683 -8.475 1.00 94.50 181 THR A C 1
ATOM 1443 O O . THR A 1 181 ? -2.672 -15.974 -8.111 1.00 94.50 181 THR A O 1
ATOM 1446 N N . LEU A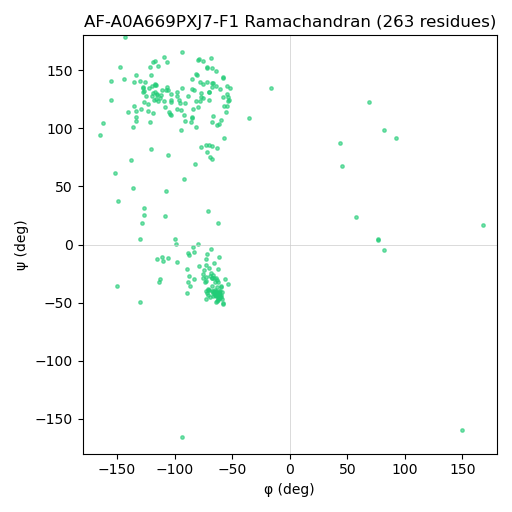 1 182 ? -3.791 -17.904 -7.960 1.00 93.62 182 LEU A N 1
ATOM 1447 C CA . LEU A 1 182 ? -2.946 -18.469 -6.889 1.00 93.62 182 LEU A CA 1
ATOM 1448 C C . LEU A 1 182 ? -1.444 -18.432 -7.222 1.00 93.62 182 LEU A C 1
ATOM 1450 O O . LEU A 1 182 ? -0.600 -18.194 -6.360 1.00 93.62 182 LEU A O 1
ATOM 1454 N N . ASN A 1 183 ? -1.116 -18.595 -8.504 1.00 92.75 183 ASN A N 1
ATOM 1455 C CA . ASN A 1 183 ? 0.256 -18.566 -8.997 1.00 92.75 183 ASN A CA 1
ATOM 1456 C C . ASN A 1 183 ? 0.867 -17.155 -9.007 1.00 92.75 183 ASN A C 1
ATOM 1458 O O . ASN A 1 183 ? 2.055 -17.039 -9.294 1.00 92.75 183 ASN A O 1
ATOM 1462 N N . ASP A 1 184 ? 0.075 -16.098 -8.827 1.00 94.19 184 ASP A N 1
ATOM 1463 C CA . ASP A 1 184 ? 0.545 -14.708 -8.780 1.00 94.19 184 ASP A CA 1
ATOM 1464 C C . ASP A 1 184 ? 1.054 -14.322 -7.374 1.00 94.19 184 ASP A C 1
ATOM 1466 O O . ASP A 1 184 ? 1.566 -13.216 -7.186 1.00 94.19 184 ASP A O 1
ATOM 1470 N N . SER A 1 185 ? 0.973 -15.245 -6.406 1.00 95.06 185 SER A N 1
ATOM 1471 C CA . SER A 1 185 ? 1.612 -15.120 -5.092 1.00 95.06 185 SER A CA 1
ATOM 1472 C C . SER A 1 185 ? 3.127 -14.947 -5.231 1.00 95.06 185 SER A C 1
ATOM 1474 O O . SER A 1 185 ? 3.766 -15.514 -6.127 1.00 95.06 185 SER A O 1
ATOM 1476 N N . GLY A 1 186 ? 3.715 -14.140 -4.355 1.00 95.38 186 GLY A N 1
ATOM 1477 C CA . GLY A 1 186 ? 5.141 -13.841 -4.378 1.00 95.38 186 GLY A CA 1
ATOM 1478 C C . GLY A 1 186 ? 5.460 -12.454 -3.842 1.00 95.38 186 GLY A C 1
ATOM 1479 O O . GLY A 1 186 ? 4.687 -11.843 -3.107 1.00 95.38 186 GLY A O 1
ATOM 1480 N N . ILE A 1 187 ? 6.637 -11.957 -4.207 1.00 96.75 187 ILE A N 1
ATOM 1481 C CA . ILE A 1 187 ? 7.152 -10.674 -3.742 1.00 96.75 187 ILE A CA 1
ATOM 1482 C C . ILE A 1 187 ? 7.143 -9.677 -4.894 1.00 96.75 187 ILE A C 1
ATOM 1484 O O . ILE A 1 187 ? 7.787 -9.890 -5.920 1.00 96.75 187 ILE A O 1
ATOM 1488 N N . TYR A 1 188 ? 6.461 -8.558 -4.691 1.00 96.81 188 TYR A N 1
ATOM 1489 C CA . TYR A 1 188 ? 6.440 -7.431 -5.610 1.00 96.81 188 TYR A CA 1
ATOM 1490 C C . TYR A 1 188 ? 7.338 -6.329 -5.061 1.00 96.81 188 TYR A C 1
ATOM 1492 O O . TYR A 1 188 ? 7.233 -5.947 -3.896 1.00 96.81 188 TYR A O 1
ATOM 1500 N N . THR A 1 189 ? 8.243 -5.823 -5.892 1.00 96.94 189 THR A N 1
ATOM 1501 C CA . THR A 1 189 ? 9.158 -4.745 -5.515 1.00 96.94 189 THR A CA 1
ATOM 1502 C C . THR A 1 189 ? 8.915 -3.535 -6.396 1.00 96.94 189 THR A C 1
ATOM 1504 O O . THR A 1 189 ? 8.986 -3.622 -7.618 1.00 96.94 189 THR A O 1
ATOM 1507 N N . CYS A 1 190 ? 8.643 -2.404 -5.761 1.00 96.75 190 CYS A N 1
ATOM 1508 C CA . CYS A 1 190 ? 8.449 -1.112 -6.398 1.00 96.75 190 CYS A CA 1
ATOM 1509 C C . CYS A 1 190 ? 9.711 -0.274 -6.187 1.00 96.75 190 CYS A C 1
ATOM 1511 O O . CYS A 1 190 ? 10.012 0.117 -5.057 1.00 96.75 190 CYS A O 1
ATOM 1513 N N . ASN A 1 191 ? 10.450 -0.014 -7.262 1.00 97.38 191 ASN A N 1
ATOM 1514 C CA . ASN A 1 191 ? 11.636 0.832 -7.275 1.00 97.38 191 ASN A CA 1
ATOM 1515 C C . ASN A 1 191 ? 11.291 2.190 -7.876 1.00 97.38 191 ASN A C 1
ATOM 1517 O O . ASN A 1 191 ? 10.832 2.298 -9.008 1.00 97.38 191 ASN A O 1
ATOM 1521 N N . ILE A 1 192 ? 11.534 3.243 -7.110 1.00 96.25 192 ILE A N 1
ATOM 1522 C CA . ILE A 1 192 ? 11.206 4.616 -7.465 1.00 96.25 192 ILE A CA 1
ATOM 1523 C C . ILE A 1 192 ? 12.502 5.400 -7.508 1.00 96.25 192 ILE A C 1
ATOM 1525 O O . ILE A 1 192 ? 13.132 5.641 -6.479 1.00 96.25 192 ILE A O 1
ATOM 1529 N N . THR A 1 193 ? 12.874 5.836 -8.699 1.00 95.75 193 THR A N 1
ATOM 1530 C CA . THR A 1 193 ? 14.055 6.652 -8.939 1.00 95.75 193 THR A CA 1
ATOM 1531 C C . THR A 1 193 ? 13.614 8.066 -9.279 1.00 95.75 193 THR A C 1
ATOM 1533 O O . THR A 1 193 ? 12.915 8.287 -10.265 1.00 95.75 193 THR A O 1
ATOM 1536 N N . ARG A 1 194 ? 14.010 9.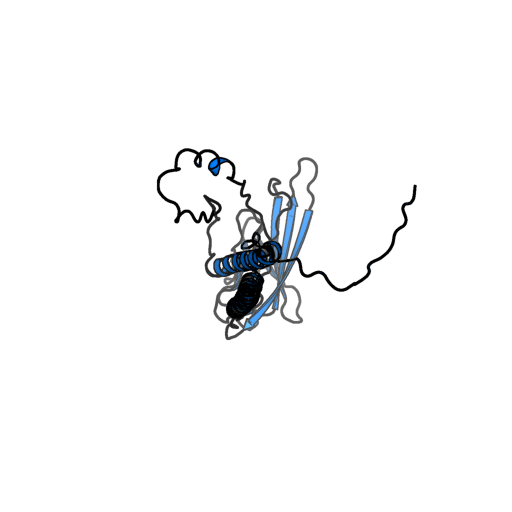041 -8.463 1.00 94.12 194 ARG A N 1
ATOM 1537 C CA . ARG A 1 194 ? 13.691 10.459 -8.655 1.00 94.12 194 ARG A CA 1
ATOM 1538 C C . ARG A 1 194 ? 14.950 11.261 -8.906 1.00 94.12 194 ARG A C 1
ATOM 1540 O O . ARG A 1 194 ? 15.889 11.206 -8.117 1.00 94.12 194 ARG A O 1
ATOM 1547 N N . GLU A 1 195 ? 14.937 12.040 -9.974 1.00 93.38 195 GLU A N 1
ATOM 1548 C CA . GLU A 1 195 ? 15.939 13.059 -10.258 1.00 93.38 195 GLU A CA 1
ATOM 1549 C C . GLU A 1 195 ? 15.326 14.426 -9.948 1.00 93.38 195 GLU A C 1
ATOM 1551 O O . GLU A 1 195 ? 14.376 14.853 -10.609 1.00 93.38 195 GLU A O 1
ATOM 1556 N N . PHE A 1 196 ? 15.826 15.094 -8.909 1.00 91.12 196 PHE A N 1
ATOM 1557 C CA . PHE A 1 196 ? 15.329 16.415 -8.529 1.00 91.12 196 PHE A CA 1
ATOM 1558 C C . PHE A 1 196 ? 15.993 17.491 -9.381 1.00 91.12 196 PHE A C 1
ATOM 1560 O O . PHE A 1 196 ? 17.216 17.509 -9.527 1.00 91.12 196 PHE A O 1
ATOM 1567 N N . GLU A 1 197 ? 15.200 18.416 -9.910 1.00 86.81 197 GLU A N 1
ATOM 1568 C CA . GLU A 1 197 ? 15.713 19.516 -10.717 1.00 86.81 197 GLU A CA 1
ATOM 1569 C C . GLU A 1 197 ? 15.936 20.745 -9.825 1.00 86.81 197 GLU A C 1
ATOM 1571 O O . GLU A 1 197 ? 14.998 21.467 -9.497 1.00 86.81 197 GLU A O 1
ATOM 1576 N N . PHE A 1 198 ? 17.185 20.971 -9.399 1.00 85.50 198 PHE A N 1
ATOM 1577 C CA . PHE A 1 198 ? 17.603 22.231 -8.774 1.00 85.50 198 PHE A CA 1
ATOM 1578 C C . PHE A 1 198 ? 18.468 23.045 -9.742 1.00 85.50 198 PHE A C 1
ATOM 1580 O O . PHE A 1 198 ? 19.119 22.489 -10.625 1.00 85.50 198 PHE A O 1
ATOM 1587 N N . GLU A 1 199 ? 18.537 24.364 -9.535 1.00 82.06 199 GLU A N 1
ATOM 1588 C CA . GLU A 1 199 ? 19.273 25.296 -10.411 1.00 82.06 199 GLU A CA 1
ATOM 1589 C C . GLU A 1 199 ? 20.761 24.946 -10.583 1.00 82.06 199 GLU A C 1
ATOM 1591 O O . GLU A 1 199 ? 21.348 25.229 -11.623 1.00 82.06 199 GLU A O 1
ATOM 1596 N N . ILE A 1 200 ? 21.377 24.329 -9.569 1.00 83.75 200 ILE A N 1
ATOM 1597 C CA . ILE A 1 200 ? 22.833 24.124 -9.509 1.00 83.75 200 ILE A CA 1
ATOM 1598 C C . ILE A 1 200 ? 23.213 22.634 -9.618 1.00 83.75 200 ILE A C 1
ATOM 1600 O O . ILE A 1 200 ? 24.287 22.305 -10.114 1.00 83.75 200 ILE A O 1
ATOM 1604 N N . HIS A 1 201 ? 22.352 21.713 -9.168 1.00 85.12 201 HIS A N 1
ATOM 1605 C CA . HIS A 1 201 ? 22.663 20.279 -9.089 1.00 85.12 201 HIS A CA 1
ATOM 1606 C C . HIS A 1 201 ? 21.413 19.421 -9.325 1.00 85.12 201 HIS A C 1
ATOM 1608 O O . HIS A 1 201 ? 20.305 19.834 -8.994 1.00 85.12 201 HIS A O 1
ATOM 1614 N N . ARG A 1 202 ? 21.597 18.194 -9.825 1.00 87.00 202 ARG A N 1
ATOM 1615 C CA . ARG A 1 202 ? 20.514 17.222 -10.054 1.00 87.00 202 ARG A CA 1
ATOM 1616 C C . ARG A 1 202 ? 20.744 15.944 -9.244 1.00 87.00 202 ARG A C 1
ATOM 1618 O O . ARG A 1 202 ? 21.343 14.999 -9.756 1.00 87.00 202 ARG A O 1
ATOM 1625 N N . PRO A 1 203 ? 20.389 15.915 -7.948 1.00 89.69 203 PRO A N 1
ATOM 1626 C CA . PRO A 1 203 ? 20.588 14.727 -7.135 1.00 89.69 203 PRO A CA 1
ATOM 1627 C C . PRO A 1 203 ? 19.592 13.630 -7.530 1.00 89.69 203 PRO A C 1
ATOM 1629 O O . PRO A 1 203 ? 18.407 13.893 -7.754 1.00 89.69 203 PRO A O 1
ATOM 1632 N N . LEU A 1 204 ? 20.087 12.393 -7.558 1.00 91.81 204 LEU A N 1
ATOM 1633 C CA . LEU A 1 204 ? 19.300 11.185 -7.782 1.00 91.81 204 LEU A CA 1
ATOM 1634 C C . LEU A 1 204 ? 18.976 10.528 -6.438 1.00 91.81 204 LEU A C 1
ATOM 1636 O O . LEU A 1 204 ? 19.867 10.324 -5.612 1.00 91.81 204 LEU A O 1
ATOM 1640 N N . PHE A 1 205 ? 17.715 10.175 -6.226 1.00 91.75 205 PHE A N 1
ATOM 1641 C CA . PHE A 1 205 ? 17.262 9.454 -5.045 1.00 91.75 205 PHE A CA 1
ATOM 1642 C C . PHE A 1 205 ? 16.472 8.218 -5.450 1.00 91.75 205 PHE A C 1
ATOM 1644 O O . PHE A 1 205 ? 15.542 8.307 -6.247 1.00 91.75 205 PHE A O 1
ATOM 1651 N N . THR A 1 206 ? 16.813 7.078 -4.863 1.00 93.75 206 THR A N 1
ATOM 1652 C CA . THR A 1 206 ? 16.150 5.800 -5.119 1.00 93.75 206 THR A CA 1
ATOM 1653 C C . THR A 1 206 ? 15.474 5.304 -3.849 1.00 93.75 206 THR A C 1
ATOM 1655 O O . THR A 1 206 ? 16.125 5.162 -2.814 1.00 93.75 206 THR A O 1
ATOM 1658 N N . SER A 1 207 ? 14.181 5.018 -3.935 1.00 94.19 207 SER A N 1
ATOM 1659 C CA . SER A 1 207 ? 13.383 4.403 -2.876 1.00 94.19 207 SER A CA 1
ATOM 1660 C C . SER A 1 207 ? 12.869 3.057 -3.363 1.00 94.19 207 SER A C 1
ATOM 1662 O O . SER A 1 207 ? 12.433 2.958 -4.505 1.00 94.19 207 SER A O 1
ATOM 1664 N N . SER A 1 208 ? 12.909 2.030 -2.517 1.00 94.81 208 SER A N 1
ATOM 1665 C CA . SER A 1 208 ? 12.366 0.710 -2.844 1.00 94.81 208 SER A CA 1
ATOM 1666 C C . SER A 1 208 ? 11.378 0.261 -1.774 1.00 94.81 208 SER A C 1
ATOM 1668 O O . SER A 1 208 ? 11.587 0.495 -0.581 1.00 94.81 208 SER A O 1
ATOM 1670 N N . ARG A 1 209 ? 10.277 -0.358 -2.202 1.00 95.31 209 ARG A N 1
ATOM 1671 C CA . ARG A 1 209 ? 9.259 -0.945 -1.325 1.00 95.31 209 ARG A CA 1
ATOM 1672 C C . ARG A 1 209 ? 9.011 -2.382 -1.734 1.00 95.31 209 ARG A C 1
ATOM 1674 O O . ARG A 1 209 ? 8.867 -2.667 -2.918 1.00 95.31 209 ARG A O 1
ATOM 1681 N N . LEU A 1 210 ? 8.961 -3.260 -0.741 1.00 95.44 210 LEU A N 1
ATOM 1682 C CA . LEU A 1 210 ? 8.764 -4.690 -0.915 1.00 95.44 210 LEU A CA 1
ATOM 1683 C C . LEU A 1 210 ? 7.391 -5.066 -0.358 1.00 95.44 210 LEU A C 1
ATOM 1685 O O . LEU A 1 210 ? 7.068 -4.713 0.775 1.00 95.44 210 LEU A O 1
ATOM 1689 N N . ILE A 1 211 ? 6.598 -5.765 -1.165 1.00 96.50 211 ILE A N 1
ATOM 1690 C CA . ILE A 1 211 ? 5.230 -6.182 -0.861 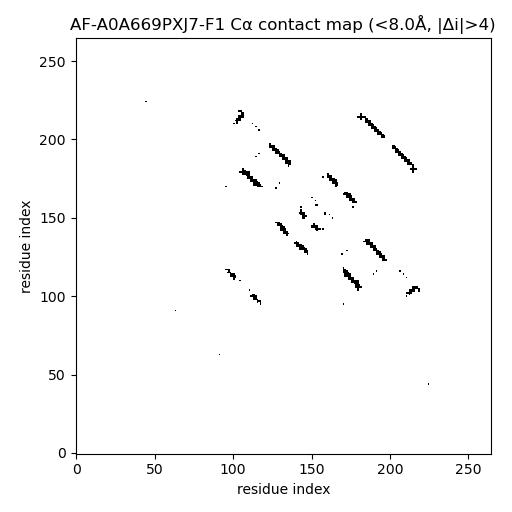1.00 96.50 211 ILE A CA 1
ATOM 1691 C C . ILE A 1 211 ? 5.163 -7.702 -1.001 1.00 96.50 211 ILE A C 1
ATOM 1693 O O . ILE A 1 211 ? 5.460 -8.245 -2.064 1.00 96.50 211 ILE A O 1
ATOM 1697 N N . HIS A 1 212 ? 4.791 -8.388 0.076 1.00 96.00 212 HIS A N 1
ATOM 1698 C CA . HIS A 1 212 ? 4.545 -9.828 0.064 1.00 96.00 212 HIS A CA 1
ATOM 1699 C C . HIS A 1 212 ? 3.063 -10.065 -0.210 1.00 96.00 212 HIS A C 1
ATOM 1701 O O . HIS A 1 212 ? 2.237 -9.733 0.635 1.00 96.00 212 HIS A O 1
ATOM 1707 N N . LEU A 1 213 ? 2.738 -10.614 -1.380 1.00 95.56 213 LEU A N 1
ATOM 1708 C CA . LEU A 1 213 ? 1.369 -10.937 -1.760 1.00 95.56 213 LEU A CA 1
ATOM 1709 C C . LEU A 1 213 ? 1.134 -12.441 -1.636 1.00 95.56 213 LEU A C 1
ATOM 1711 O O . LEU A 1 213 ? 1.816 -13.235 -2.288 1.00 95.56 213 LEU A O 1
ATOM 1715 N N . THR A 1 214 ? 0.120 -12.807 -0.863 1.00 94.94 214 THR A N 1
ATOM 1716 C CA . THR A 1 214 ? -0.397 -14.172 -0.765 1.00 94.94 214 THR A CA 1
ATOM 1717 C C . THR A 1 214 ? -1.809 -14.197 -1.323 1.00 94.94 214 THR A C 1
ATOM 1719 O O . THR A 1 214 ? -2.670 -13.440 -0.879 1.00 94.94 214 THR A O 1
ATOM 1722 N N . VAL A 1 215 ? -2.051 -15.048 -2.316 1.00 95.12 215 VAL A N 1
ATOM 1723 C CA . VAL A 1 215 ? -3.378 -15.189 -2.916 1.00 95.12 215 VAL A CA 1
ATOM 1724 C C . VAL A 1 215 ? -4.092 -16.366 -2.266 1.00 95.12 215 VAL A C 1
ATOM 1726 O O . VAL A 1 215 ? -3.575 -17.483 -2.262 1.00 95.12 215 VAL A O 1
ATOM 1729 N N . VAL A 1 216 ? -5.278 -16.106 -1.731 1.00 94.94 216 VAL A N 1
ATOM 1730 C CA . VAL A 1 216 ? -6.131 -17.071 -1.031 1.00 94.94 216 VAL A CA 1
ATOM 1731 C C . VAL A 1 216 ? -7.421 -17.308 -1.816 1.00 94.94 216 VAL A C 1
ATOM 1733 O O . VAL A 1 216 ? -7.853 -16.462 -2.597 1.00 94.94 216 VAL A O 1
ATOM 1736 N N . GLU A 1 217 ? -8.039 -18.476 -1.645 1.00 92.81 217 GLU A N 1
ATOM 1737 C CA . GLU A 1 217 ? -9.319 -18.792 -2.304 1.00 92.81 217 GLU A CA 1
ATOM 1738 C C . GLU A 1 217 ? -10.493 -18.034 -1.665 1.00 92.81 217 GLU A C 1
ATOM 1740 O O . GLU A 1 217 ? -11.426 -17.634 -2.358 1.00 92.81 217 GLU A O 1
ATOM 1745 N N . GLU A 1 218 ? -10.417 -17.782 -0.356 1.00 88.44 218 GLU A N 1
ATOM 1746 C CA . GLU A 1 218 ? -11.442 -17.096 0.431 1.00 88.44 218 GLU A CA 1
ATOM 1747 C C . GLU A 1 218 ? -10.804 -15.971 1.256 1.00 88.44 218 GLU A C 1
ATOM 1749 O O . GLU A 1 218 ? -9.700 -16.131 1.777 1.00 88.44 218 GLU A O 1
ATOM 1754 N N . ALA A 1 219 ? -11.491 -14.830 1.370 1.00 84.38 219 ALA A N 1
ATOM 1755 C CA . ALA A 1 219 ? -11.026 -13.705 2.180 1.00 84.38 219 ALA A CA 1
ATOM 1756 C C . ALA A 1 219 ? -11.037 -14.058 3.675 1.00 84.38 219 ALA A C 1
ATOM 1758 O O . ALA A 1 219 ? -12.027 -14.591 4.179 1.00 84.38 219 ALA A O 1
ATOM 1759 N N . GLY A 1 220 ? -9.970 -13.702 4.395 1.00 78.38 220 GLY A N 1
ATOM 1760 C CA . GLY A 1 220 ? -9.990 -13.690 5.855 1.00 78.38 220 GLY A CA 1
ATOM 1761 C C . GLY A 1 220 ? -10.932 -12.601 6.379 1.00 78.38 220 GLY A C 1
ATOM 1762 O O . GLY A 1 220 ? -10.969 -11.493 5.849 1.00 78.38 220 GLY A O 1
ATOM 1763 N N . GLU A 1 221 ? -11.709 -12.900 7.421 1.00 79.62 221 GLU A N 1
ATOM 1764 C CA . GLU A 1 221 ? -12.554 -11.896 8.076 1.00 79.62 221 GLU A CA 1
ATOM 1765 C C . GLU A 1 221 ? -11.739 -11.053 9.075 1.00 79.62 221 GLU A C 1
ATOM 1767 O O . GLU A 1 221 ? -11.160 -11.568 10.037 1.00 79.62 221 GLU A O 1
ATOM 1772 N N . ASP A 1 222 ? -11.746 -9.729 8.894 1.00 76.69 222 ASP A N 1
ATOM 1773 C CA . ASP A 1 222 ? -11.123 -8.776 9.816 1.00 76.69 222 ASP A CA 1
ATOM 1774 C C . ASP A 1 222 ? -11.975 -8.556 11.074 1.00 76.69 222 ASP A C 1
ATOM 1776 O O . ASP A 1 222 ? -12.696 -7.566 11.235 1.00 76.69 222 ASP A O 1
ATOM 1780 N N . PHE A 1 223 ? -11.833 -9.443 12.058 1.00 82.12 223 PHE A N 1
ATOM 1781 C CA . PHE A 1 223 ? -12.517 -9.294 13.350 1.00 82.12 223 PHE A CA 1
ATOM 1782 C C . PHE A 1 223 ? -12.005 -8.115 14.194 1.00 82.12 223 PHE A C 1
ATOM 1784 O O . PHE A 1 223 ? -12.550 -7.842 15.263 1.00 82.12 223 PHE A O 1
ATOM 1791 N N . THR A 1 224 ? -10.973 -7.389 13.748 1.00 84.19 224 THR A N 1
ATOM 1792 C CA . THR A 1 224 ? -10.376 -6.275 14.507 1.00 84.19 224 THR A CA 1
ATOM 1793 C C . THR A 1 224 ? -11.390 -5.173 14.824 1.00 84.19 224 THR A C 1
ATOM 1795 O O . THR A 1 224 ? -11.417 -4.671 15.950 1.00 84.19 224 THR A O 1
ATOM 1798 N N . SER A 1 225 ? -12.264 -4.842 13.867 1.00 86.25 225 SER A N 1
ATOM 1799 C CA . SER A 1 225 ? -13.324 -3.844 14.050 1.00 86.25 225 SER A CA 1
ATOM 1800 C C . SER A 1 225 ? -14.324 -4.303 15.117 1.00 86.25 225 SER A C 1
ATOM 1802 O O . SER A 1 225 ? -14.554 -3.598 16.104 1.00 86.25 225 SER A O 1
ATOM 1804 N N . VAL A 1 226 ? -14.805 -5.544 15.002 1.00 89.62 226 VAL A N 1
ATOM 1805 C CA . VAL A 1 226 ? -15.758 -6.155 15.942 1.00 89.62 226 VAL A CA 1
ATOM 1806 C C . VAL A 1 226 ? -15.177 -6.239 17.357 1.00 89.62 226 VAL A C 1
ATOM 1808 O O . VAL A 1 226 ? -15.838 -5.874 18.329 1.00 89.62 226 VAL A O 1
ATOM 1811 N N . ILE A 1 227 ? -13.918 -6.664 17.493 1.00 91.00 227 ILE A N 1
ATOM 1812 C CA . ILE A 1 227 ? -13.235 -6.754 18.790 1.00 91.00 227 ILE A CA 1
ATOM 1813 C C . ILE A 1 227 ? -13.139 -5.372 19.445 1.00 91.00 227 ILE A C 1
ATOM 1815 O O . ILE A 1 227 ? -13.399 -5.244 20.643 1.00 91.00 227 ILE A O 1
ATOM 1819 N N . SER A 1 228 ? -12.795 -4.334 18.675 1.00 89.75 228 SER A N 1
ATOM 1820 C CA . SER A 1 228 ? -12.681 -2.972 19.207 1.00 89.75 228 SER A CA 1
ATOM 1821 C C . SER A 1 228 ? -14.015 -2.437 19.742 1.00 89.75 228 SER A C 1
ATOM 1823 O O . SER A 1 228 ? -14.051 -1.789 20.788 1.00 89.75 228 SER A O 1
ATOM 1825 N N . GLU A 1 229 ? -15.122 -2.780 19.085 1.00 88.69 229 GLU A N 1
ATOM 1826 C CA . GLU A 1 229 ? -16.470 -2.403 19.501 1.00 88.69 229 GLU A CA 1
ATOM 1827 C C . GLU A 1 229 ? -16.900 -3.112 20.790 1.00 88.69 229 GLU A C 1
ATOM 1829 O O . GLU A 1 229 ? -17.378 -2.474 21.730 1.00 88.69 229 GLU A O 1
ATOM 1834 N N . ILE A 1 230 ? -16.653 -4.420 20.890 1.00 94.06 230 ILE A N 1
ATOM 1835 C CA . ILE A 1 230 ? -16.944 -5.190 22.106 1.00 94.06 230 ILE A CA 1
ATOM 1836 C C . ILE A 1 230 ? -16.129 -4.652 23.292 1.00 94.06 230 ILE A C 1
ATOM 1838 O O . ILE A 1 230 ? -16.676 -4.434 24.376 1.00 94.06 230 ILE A O 1
ATOM 1842 N N . MET A 1 231 ? -14.836 -4.382 23.088 1.00 90.00 231 MET A N 1
ATOM 1843 C CA . MET A 1 231 ? -13.962 -3.817 24.121 1.00 90.00 231 MET A CA 1
ATOM 1844 C C . MET A 1 231 ? -14.450 -2.445 24.608 1.00 90.00 231 MET A C 1
ATOM 1846 O O . MET A 1 231 ? -14.438 -2.189 25.813 1.00 90.00 231 MET A O 1
ATOM 1850 N N . MET A 1 232 ? -14.940 -1.590 23.704 1.00 93.12 232 MET A N 1
ATOM 1851 C CA . MET A 1 232 ? -15.539 -0.297 24.047 1.00 93.12 232 MET A CA 1
ATOM 1852 C C . MET A 1 232 ? -16.731 -0.466 25.004 1.00 93.12 232 MET A C 1
ATOM 1854 O O . MET A 1 232 ? -16.773 0.176 26.056 1.00 93.12 232 MET A O 1
ATOM 1858 N N . TYR A 1 233 ? -17.677 -1.357 24.689 1.00 94.00 233 TYR A N 1
ATOM 1859 C CA . TYR A 1 233 ? -18.847 -1.596 25.543 1.00 94.00 233 TYR A CA 1
ATOM 1860 C C . TYR A 1 233 ? -18.478 -2.164 26.914 1.00 94.00 233 TYR A C 1
ATOM 1862 O O . TYR A 1 233 ? -19.030 -1.731 27.927 1.00 94.00 233 TYR A O 1
ATOM 1870 N N . ILE A 1 234 ? -17.520 -3.092 26.966 1.00 96.50 234 ILE A N 1
ATOM 1871 C CA . ILE A 1 234 ? -17.037 -3.668 28.225 1.00 96.50 234 ILE A CA 1
ATOM 1872 C C . ILE A 1 234 ? -16.476 -2.565 29.136 1.00 96.50 234 ILE A C 1
ATOM 1874 O O . ILE A 1 234 ? -16.847 -2.487 30.309 1.00 96.50 234 ILE A O 1
ATOM 1878 N N . LEU A 1 235 ? -15.642 -1.671 28.596 1.00 92.25 235 LEU A N 1
ATOM 1879 C CA . LEU A 1 235 ? -15.085 -0.546 29.352 1.00 92.25 235 LEU A CA 1
ATOM 1880 C C . LEU A 1 235 ? -16.177 0.403 29.866 1.00 92.25 235 LEU A C 1
ATOM 1882 O O . LEU A 1 235 ? -16.137 0.804 31.029 1.00 92.25 235 LEU A O 1
ATOM 1886 N N . LEU A 1 236 ? -17.188 0.714 29.049 1.00 92.62 236 LEU A N 1
ATOM 1887 C CA . LEU A 1 236 ? -18.314 1.558 29.462 1.00 92.62 236 LEU A CA 1
ATOM 1888 C C . LEU A 1 236 ? -19.109 0.943 30.626 1.00 92.62 236 LEU A C 1
ATOM 1890 O O . LEU A 1 236 ? -19.444 1.639 31.588 1.00 92.62 236 LEU A O 1
ATOM 1894 N N . VAL A 1 237 ? -19.384 -0.363 30.586 1.00 96.50 237 VAL A N 1
ATOM 1895 C CA . VAL A 1 237 ? -20.103 -1.058 31.667 1.00 96.50 237 VAL A CA 1
ATOM 1896 C C . VAL A 1 237 ? -19.287 -1.062 32.962 1.00 96.50 237 VAL A C 1
ATOM 1898 O O . VAL A 1 237 ? -19.822 -0.767 34.029 1.00 96.50 237 VAL A O 1
ATOM 1901 N N . PHE A 1 238 ? -17.981 -1.325 32.896 1.00 96.00 238 PHE A N 1
ATOM 1902 C CA . PHE A 1 238 ? -17.134 -1.289 34.090 1.00 96.00 238 PHE A CA 1
ATOM 1903 C C . PHE A 1 238 ? -17.040 0.112 34.707 1.00 96.00 238 PHE A C 1
ATOM 1905 O O . PHE A 1 238 ? -17.183 0.250 35.924 1.00 96.00 238 PHE A O 1
ATOM 1912 N N . LEU A 1 239 ? -16.860 1.154 33.889 1.00 88.88 239 LEU A N 1
ATOM 1913 C CA . LEU A 1 239 ? -16.799 2.539 34.368 1.00 88.88 239 LEU A CA 1
ATOM 1914 C C . LEU A 1 239 ? -18.127 2.991 34.988 1.00 88.88 239 LEU A C 1
ATOM 1916 O O . LEU A 1 239 ? -18.130 3.616 36.047 1.00 88.88 239 LEU A O 1
ATOM 1920 N N . THR A 1 240 ? -19.261 2.646 34.374 1.00 91.25 240 THR A N 1
ATOM 1921 C CA . THR A 1 240 ? -20.585 2.999 34.916 1.00 91.25 240 THR A CA 1
ATOM 1922 C C . THR A 1 240 ? -20.865 2.304 36.245 1.00 91.25 240 THR A C 1
ATOM 1924 O O . THR A 1 240 ? -21.313 2.959 37.185 1.00 91.25 240 THR A O 1
ATOM 1927 N N . LEU A 1 241 ? -20.549 1.011 36.376 1.00 95.31 241 LEU A N 1
ATOM 1928 C CA . LEU A 1 241 ? -20.684 0.293 37.646 1.00 95.31 241 LEU A CA 1
ATOM 1929 C C . LEU A 1 241 ? -19.782 0.881 38.734 1.00 95.31 241 LEU A C 1
ATOM 1931 O O . LEU A 1 241 ? -20.233 1.053 39.866 1.00 95.31 241 LEU A O 1
ATOM 1935 N N . TRP A 1 242 ? -18.540 1.236 38.403 1.00 93.06 242 TRP A N 1
ATOM 1936 C CA . TRP A 1 242 ? -17.631 1.875 39.352 1.00 93.06 242 TRP A CA 1
ATOM 1937 C C . TRP A 1 242 ? -18.167 3.232 39.832 1.00 93.06 242 TRP A C 1
ATOM 1939 O O . TRP A 1 242 ? -18.256 3.454 41.040 1.00 93.06 242 TRP A O 1
ATOM 1949 N N . LEU A 1 243 ? -18.625 4.098 38.922 1.00 90.94 243 LEU A N 1
ATOM 1950 C CA . LEU A 1 243 ? -19.231 5.382 39.291 1.00 90.94 243 LEU A CA 1
ATOM 1951 C C . LEU A 1 243 ? -20.490 5.204 40.147 1.00 90.94 243 LEU A C 1
ATOM 1953 O O . LEU A 1 243 ? -20.676 5.941 41.110 1.00 90.94 243 LEU A O 1
ATOM 1957 N N . LEU A 1 244 ? -21.340 4.217 39.850 1.00 93.88 244 LEU A N 1
ATOM 1958 C CA . LEU A 1 244 ? -22.510 3.918 40.680 1.00 93.88 244 LEU A CA 1
ATOM 1959 C C . LEU A 1 244 ? -22.111 3.455 42.085 1.00 93.88 244 LEU A C 1
ATOM 1961 O O . LEU A 1 244 ? -22.736 3.871 43.060 1.00 93.88 244 LEU A O 1
ATOM 1965 N N . ILE A 1 245 ? -21.064 2.635 42.206 1.00 95.38 245 ILE A N 1
ATOM 1966 C CA . ILE A 1 245 ? -20.532 2.205 43.503 1.00 95.38 245 ILE A CA 1
ATOM 1967 C C . ILE A 1 245 ? -20.022 3.412 44.295 1.00 95.38 245 ILE A C 1
ATOM 1969 O O . ILE A 1 245 ? -20.399 3.559 45.456 1.00 95.38 245 ILE A O 1
ATOM 1973 N N . GLU A 1 246 ? -19.239 4.299 43.677 1.00 93.25 246 GLU A N 1
ATOM 1974 C CA . GLU A 1 246 ? -18.752 5.532 44.312 1.00 93.25 246 GLU A CA 1
ATOM 1975 C C . GLU A 1 246 ? -19.907 6.459 44.714 1.00 93.25 246 GLU A C 1
ATOM 1977 O O . GLU A 1 246 ? -19.947 6.952 45.841 1.00 93.25 246 GLU A O 1
ATOM 1982 N N . MET A 1 247 ? -20.906 6.637 43.845 1.00 89.44 247 MET A N 1
ATOM 1983 C CA . MET A 1 247 ? -22.095 7.442 44.138 1.00 89.44 247 MET A CA 1
ATOM 1984 C C . MET A 1 247 ? -22.890 6.881 45.322 1.00 89.44 247 MET A C 1
ATOM 1986 O O . MET A 1 247 ? -23.248 7.629 46.232 1.00 89.44 247 MET A O 1
ATOM 1990 N N . VAL A 1 248 ? -23.139 5.567 45.361 1.00 95.31 248 VAL A N 1
ATOM 1991 C CA . VAL A 1 248 ? -23.843 4.908 46.475 1.00 95.31 248 VAL A CA 1
ATOM 1992 C C . VAL A 1 248 ? -23.013 4.957 47.757 1.00 95.31 248 VAL A C 1
ATOM 1994 O O . VAL A 1 248 ? -23.563 5.175 48.840 1.00 95.31 248 VAL A O 1
ATOM 1997 N N . TYR A 1 249 ? -21.699 4.766 47.656 1.00 93.06 249 TYR A N 1
ATOM 1998 C CA . TYR A 1 249 ? -20.782 4.842 48.787 1.00 93.06 249 TYR A CA 1
ATOM 1999 C C . TYR A 1 249 ? -20.767 6.249 49.400 1.00 93.06 249 TYR A C 1
ATOM 2001 O O . TYR A 1 249 ? -20.972 6.392 50.610 1.00 93.06 249 TYR A O 1
ATOM 2009 N N . CYS A 1 250 ? -20.623 7.288 48.575 1.00 90.62 250 CYS A N 1
ATOM 2010 C CA . CYS A 1 250 ? -20.691 8.687 48.990 1.00 90.62 250 CYS A CA 1
ATOM 2011 C C . CYS A 1 250 ? -22.057 9.035 49.588 1.00 90.62 250 CYS A C 1
ATOM 2013 O O . CYS A 1 250 ? -22.115 9.611 50.673 1.00 90.62 250 CYS A O 1
ATOM 2015 N N . TYR A 1 251 ? -23.150 8.616 48.946 1.00 88.38 251 TYR A N 1
ATOM 2016 C CA . TYR A 1 251 ? -24.504 8.842 49.447 1.00 88.38 251 TYR A CA 1
ATOM 2017 C C . TYR A 1 251 ? -24.706 8.242 50.845 1.00 88.38 251 TYR A C 1
ATOM 2019 O O . TYR A 1 251 ? -25.097 8.946 51.775 1.00 88.38 251 TYR A O 1
ATOM 2027 N N . ARG A 1 252 ? -24.356 6.960 51.028 1.00 89.38 252 ARG A N 1
ATOM 2028 C CA . ARG A 1 252 ? -24.459 6.273 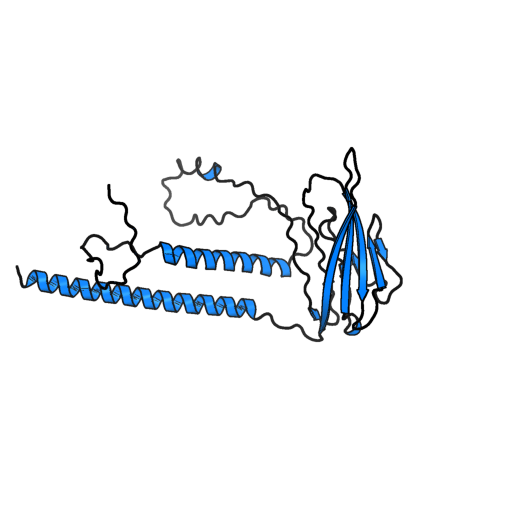52.328 1.00 89.38 252 ARG A CA 1
ATOM 2029 C C . ARG A 1 252 ? -23.577 6.903 53.401 1.00 89.38 252 ARG A C 1
ATOM 2031 O O . ARG A 1 252 ? -23.903 6.836 54.584 1.00 89.38 252 ARG A O 1
ATOM 2038 N N . LYS A 1 253 ? -22.428 7.459 53.017 1.00 88.75 253 LYS A N 1
ATOM 2039 C CA . LYS A 1 253 ? -21.531 8.144 53.948 1.00 88.75 253 LYS A CA 1
ATOM 2040 C C . LYS A 1 253 ? -22.121 9.476 54.413 1.00 88.75 253 LYS A C 1
ATOM 2042 O O . LYS A 1 253 ? -22.061 9.764 55.604 1.00 88.75 253 LYS A O 1
ATOM 2047 N N . VAL A 1 254 ? -22.698 10.260 53.501 1.00 88.19 254 VAL A N 1
ATOM 2048 C CA . VAL A 1 254 ? -23.339 11.545 53.822 1.00 88.19 254 VAL A CA 1
ATOM 2049 C C . VAL A 1 254 ? -24.583 11.337 54.682 1.00 88.19 254 VAL A C 1
ATOM 2051 O O . VAL A 1 254 ? -24.716 12.012 55.697 1.00 88.19 254 VAL A O 1
ATOM 2054 N N . SER A 1 255 ? -25.440 10.365 54.351 1.00 83.75 255 SER A N 1
ATOM 2055 C CA . SER A 1 255 ? -26.670 10.116 55.117 1.00 83.75 255 SER A CA 1
ATOM 2056 C C . SER A 1 255 ? -26.382 9.779 56.585 1.00 83.75 255 SER A C 1
ATOM 2058 O O . SER A 1 255 ? -26.992 10.346 57.486 1.00 83.75 255 SER A O 1
ATOM 2060 N N . LYS A 1 256 ? -25.376 8.932 56.845 1.00 83.81 256 LYS A N 1
ATOM 2061 C CA . LYS A 1 256 ? -24.938 8.602 58.213 1.00 83.81 256 LYS A CA 1
ATOM 2062 C C . LYS A 1 256 ? -24.355 9.802 58.962 1.00 83.81 256 LYS A C 1
ATOM 2064 O O . LYS A 1 256 ? -24.459 9.870 60.182 1.00 83.81 256 LYS A O 1
ATOM 2069 N N . ALA A 1 257 ? -23.710 10.728 58.253 1.00 80.38 257 ALA A N 1
ATOM 2070 C CA . ALA A 1 257 ? -23.171 11.941 58.859 1.00 80.38 257 ALA A CA 1
ATOM 2071 C C . ALA A 1 257 ? -24.278 12.942 59.239 1.00 80.38 257 ALA A C 1
ATOM 2073 O O . ALA A 1 257 ? -24.123 13.655 60.227 1.00 80.38 257 ALA A O 1
ATOM 2074 N N . GLU A 1 258 ? -25.388 12.988 58.492 1.00 78.19 258 GLU A N 1
ATOM 2075 C CA . GLU A 1 258 ? -26.542 13.841 58.813 1.00 78.19 258 GLU A CA 1
ATOM 2076 C C . GLU A 1 258 ? -27.324 13.327 60.030 1.00 78.19 258 GLU A C 1
ATOM 2078 O O . GLU A 1 258 ? -27.638 14.118 60.916 1.00 78.19 258 GLU A O 1
ATOM 2083 N N . GLU A 1 259 ? -27.543 12.013 60.144 1.00 77.62 259 GLU A N 1
ATOM 2084 C CA . GLU A 1 259 ? -28.166 11.403 61.332 1.00 77.62 259 GLU A CA 1
ATOM 2085 C C . GLU A 1 259 ? -27.349 11.678 62.609 1.00 77.62 259 GLU A C 1
ATOM 2087 O O . GLU A 1 259 ? -27.892 12.118 63.622 1.00 77.62 259 GLU A O 1
ATOM 2092 N N . ALA A 1 260 ? -26.022 11.522 62.541 1.00 71.69 260 ALA A N 1
ATOM 2093 C CA . ALA A 1 260 ? -25.132 11.787 63.672 1.00 71.69 260 ALA A CA 1
ATOM 2094 C C . ALA A 1 260 ? -25.076 13.273 64.080 1.00 71.69 260 ALA A C 1
ATOM 2096 O O . ALA A 1 260 ? -24.773 13.582 65.229 1.00 71.69 260 ALA A O 1
ATOM 2097 N N . ALA A 1 261 ? -25.342 14.214 63.170 1.00 68.31 261 ALA A N 1
ATOM 2098 C CA . ALA A 1 261 ? -25.391 15.637 63.509 1.00 68.31 261 ALA A CA 1
ATOM 2099 C C . ALA A 1 261 ? -26.679 16.012 64.260 1.00 68.31 261 ALA A C 1
ATOM 2101 O O . ALA A 1 261 ? -26.662 16.941 65.063 1.00 68.31 261 ALA A O 1
ATOM 2102 N N . GLN A 1 262 ? -27.774 15.285 64.021 1.00 67.94 262 GLN A N 1
ATOM 2103 C CA . GLN A 1 262 ? -29.080 15.570 64.609 1.00 67.94 262 GLN A CA 1
ATOM 2104 C C . GLN A 1 262 ? -29.249 14.991 66.022 1.00 67.94 262 GLN A C 1
ATOM 2106 O O . GLN A 1 262 ? -29.949 15.589 66.827 1.00 67.94 262 GLN A O 1
ATOM 2111 N N . GLU A 1 263 ? -28.586 13.877 66.356 1.00 67.81 263 GLU A N 1
ATOM 2112 C CA . GLU A 1 263 ? -28.552 13.357 67.739 1.00 67.81 263 GLU A CA 1
ATOM 2113 C C . GLU A 1 263 ? -27.670 14.192 68.687 1.00 67.81 263 GLU A C 1
ATOM 2115 O O . GLU A 1 263 ? -27.796 14.081 69.905 1.00 67.81 263 GLU A O 1
ATOM 2120 N N . ASN A 1 264 ? -26.777 15.026 68.143 1.00 57.25 264 ASN A N 1
ATOM 2121 C CA . ASN A 1 264 ? -25.846 15.861 68.909 1.00 57.25 264 ASN A CA 1
ATOM 2122 C C . ASN A 1 264 ? -26.304 17.328 69.067 1.00 57.25 264 ASN A C 1
ATOM 2124 O O . ASN A 1 264 ? -25.535 18.141 69.587 1.00 57.25 264 ASN A O 1
ATOM 2128 N N . ALA A 1 265 ? -27.510 17.672 68.601 1.00 52.78 265 ALA A N 1
ATOM 2129 C CA . ALA A 1 265 ? -28.114 19.007 68.675 1.00 52.78 265 ALA A CA 1
ATOM 2130 C C . ALA A 1 265 ? -29.318 19.015 69.626 1.00 52.78 265 ALA A C 1
ATOM 2132 O O . ALA A 1 265 ? -29.462 20.016 70.365 1.00 52.78 265 ALA A O 1
#